Protein AF-A0A4R1QS34-F1 (afdb_monomer)

pLDDT: mean 88.05, std 16.96, range [25.62, 98.94]

InterPro domains:
  IPR003382 Flavoprotein [PF02441] (4-176)
  IPR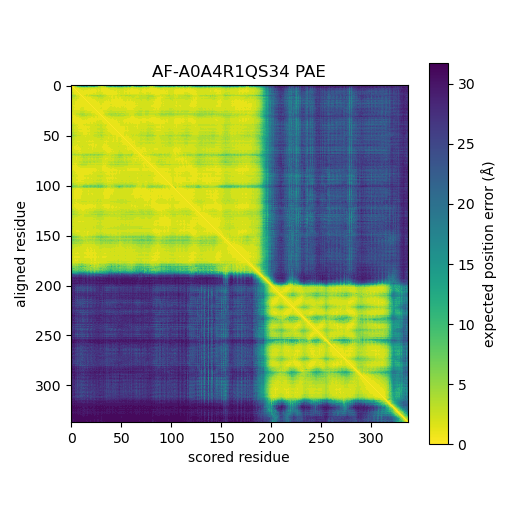004507 Flavin prenyltransferase UbiX-like [MF_01984] (3-188)
  IPR004507 Flavin prenyltransferase UbiX-like [PTHR43374] (126-190)
  IPR004507 Flavin prenyltransferase UbiX-like [TIGR00421] (4-186)
  IPR036551 Flavin prenyltransferase-like [G3DSA:3.40.50.1950] (3-199)
  IPR036551 Flavin prenyltransferase-like [SSF52507] (3-188)
  IPR048844 Prenylated flavin chaperone LpdD-like domain [PF21758] (212-310)

Solvent-accessible surface area (backbone atoms only — not comparable to full-atom values): 18440 Å² total; per-residue (Å²): 131,67,46,28,39,38,39,29,30,28,53,25,76,48,46,68,52,38,54,52,44,33,59,58,50,55,81,40,55,90,51,39,42,37,37,35,28,53,37,75,52,20,52,53,40,27,34,73,76,70,71,45,51,71,64,67,55,40,72,50,37,73,41,75,48,63,31,78,47,57,82,44,63,61,47,35,70,86,48,74,53,71,23,35,38,28,37,20,21,13,68,68,55,47,47,30,46,62,70,62,51,52,87,33,23,55,35,24,27,50,46,32,24,47,78,68,72,31,51,33,37,36,26,44,43,78,79,84,80,50,71,68,53,52,52,39,52,52,49,33,40,73,68,61,30,47,76,49,53,82,69,82,71,63,93,77,65,59,90,47,73,65,46,44,41,28,36,46,40,14,62,60,33,47,80,72,78,39,90,36,66,78,43,78,76,86,84,68,79,74,81,73,65,81,78,74,68,74,70,60,50,50,43,47,51,68,47,78,55,96,91,27,55,35,33,43,37,40,39,38,48,97,85,27,36,42,33,42,35,39,19,50,82,65,58,48,86,24,14,40,12,33,13,40,85,85,60,55,74,49,71,54,63,44,93,96,50,72,34,45,65,58,16,46,50,52,12,51,58,51,23,72,74,71,71,34,31,17,39,18,38,18,10,68,28,73,83,90,66,52,72,71,52,48,51,49,52,54,50,51,55,49,54,55,46,53,51,51,50,52,54,52,63,74,41,49,72,48,73,75,42,93,59,76,95,58,90,54,72,74,60,94,84,72,88,83,130

Structure (mmCIF, N/CA/C/O backbone):
data_AF-A0A4R1QS34-F1
#
_entry.id   AF-A0A4R1QS34-F1
#
loop_
_atom_site.group_PDB
_atom_site.id
_atom_site.type_symbol
_atom_site.label_atom_id
_atom_site.label_alt_id
_atom_site.label_comp_id
_atom_site.label_asym_id
_atom_site.label_entity_id
_atom_site.label_seq_id
_atom_site.pdbx_PDB_ins_code
_atom_site.Cartn_x
_atom_site.Cartn_y
_atom_site.Cartn_z
_atom_site.occupancy
_atom_site.B_iso_or_equiv
_atom_site.auth_seq_id
_atom_site.auth_comp_id
_atom_site.auth_asym_id
_atom_site.auth_atom_id
_atom_site.pdbx_PDB_model_num
ATOM 1 N N . MET A 1 1 ? -1.249 -20.442 -23.218 1.00 67.62 1 MET A N 1
ATOM 2 C CA . MET A 1 1 ? -0.416 -19.257 -23.534 1.00 67.62 1 MET A CA 1
ATOM 3 C C . MET A 1 1 ? 0.224 -18.764 -22.248 1.00 67.62 1 MET A C 1
ATOM 5 O O . MET A 1 1 ? -0.432 -18.858 -21.215 1.00 67.62 1 MET A O 1
ATOM 9 N N . LYS A 1 2 ? 1.471 -18.275 -22.289 1.00 84.00 2 LYS A N 1
ATOM 10 C CA . LYS A 1 2 ? 2.087 -17.625 -21.122 1.00 84.00 2 LYS A CA 1
ATOM 11 C C . LYS A 1 2 ? 1.312 -16.347 -20.781 1.00 84.00 2 LYS A C 1
ATOM 13 O O . LYS A 1 2 ? 0.856 -15.640 -21.681 1.00 84.00 2 LYS A O 1
ATOM 18 N N . ARG A 1 3 ? 1.128 -16.078 -19.489 1.00 96.44 3 ARG A N 1
ATOM 19 C CA . ARG A 1 3 ? 0.575 -14.803 -19.005 1.00 96.44 3 ARG A CA 1
ATOM 20 C C . ARG A 1 3 ? 1.616 -13.706 -19.241 1.00 96.44 3 ARG A C 1
ATOM 22 O O . ARG A 1 3 ? 2.801 -14.009 -19.301 1.00 96.44 3 ARG A O 1
ATOM 29 N N . ARG A 1 4 ? 1.204 -12.444 -19.357 1.00 98.31 4 ARG A N 1
ATOM 30 C CA . ARG A 1 4 ? 2.122 -11.307 -19.562 1.00 98.31 4 ARG A CA 1
ATOM 31 C C . ARG A 1 4 ? 1.955 -10.279 -18.467 1.00 98.31 4 ARG A C 1
ATOM 33 O O . ARG A 1 4 ? 0.818 -9.936 -18.158 1.00 98.31 4 ARG A O 1
ATOM 40 N N . ILE A 1 5 ? 3.048 -9.744 -17.944 1.00 98.62 5 ILE A N 1
ATOM 41 C CA . ILE A 1 5 ? 3.033 -8.613 -17.012 1.00 98.62 5 ILE A CA 1
ATOM 42 C C . ILE A 1 5 ? 3.934 -7.498 -17.537 1.00 98.62 5 ILE A C 1
ATOM 44 O O . ILE A 1 5 ? 4.994 -7.764 -18.106 1.00 98.62 5 ILE A O 1
ATOM 48 N N . VAL A 1 6 ? 3.499 -6.249 -17.373 1.00 98.88 6 VAL A N 1
ATOM 49 C CA . VAL A 1 6 ? 4.300 -5.073 -17.731 1.00 98.88 6 VAL A CA 1
ATOM 50 C C . VAL A 1 6 ? 4.973 -4.528 -16.481 1.00 98.88 6 VAL A C 1
ATOM 52 O O . VAL A 1 6 ? 4.307 -4.293 -15.476 1.00 98.88 6 VAL A O 1
ATOM 55 N N . ILE A 1 7 ? 6.279 -4.299 -16.551 1.00 98.88 7 ILE A N 1
ATOM 56 C CA . ILE A 1 7 ? 7.063 -3.669 -15.492 1.00 98.88 7 ILE A CA 1
ATOM 57 C C . ILE A 1 7 ? 7.575 -2.334 -16.027 1.00 98.88 7 ILE A C 1
ATOM 59 O O . ILE A 1 7 ? 8.332 -2.289 -16.994 1.00 98.88 7 ILE A O 1
ATOM 63 N N . GLY A 1 8 ? 7.132 -1.239 -15.423 1.00 98.75 8 GLY A N 1
ATOM 64 C CA . GLY A 1 8 ? 7.604 0.108 -15.709 1.00 98.75 8 GLY A CA 1
ATOM 65 C C . GLY A 1 8 ? 8.600 0.562 -14.651 1.00 98.75 8 GLY A C 1
ATOM 66 O O . GLY A 1 8 ? 8.255 0.603 -13.476 1.00 98.75 8 GLY A O 1
ATOM 67 N N . MET A 1 9 ? 9.801 0.968 -15.049 1.00 98.75 9 MET A N 1
ATOM 68 C CA . MET A 1 9 ? 10.763 1.610 -14.154 1.00 98.75 9 MET A CA 1
ATOM 69 C C . MET A 1 9 ? 10.842 3.104 -14.471 1.00 98.75 9 MET A C 1
ATOM 71 O O . MET A 1 9 ? 11.132 3.509 -15.605 1.00 98.75 9 MET A O 1
ATOM 75 N N . SER A 1 10 ? 10.577 3.947 -13.471 1.00 98.38 10 SER A N 1
ATOM 76 C CA . SER A 1 10 ? 10.600 5.406 -13.625 1.00 98.38 10 SER A CA 1
ATOM 77 C C . SER A 1 10 ? 11.658 6.081 -12.746 1.00 98.38 10 SER A C 1
ATOM 79 O O . SER A 1 10 ? 12.188 5.467 -11.828 1.00 98.38 10 SER A O 1
ATOM 81 N N . GLY A 1 11 ? 12.012 7.330 -13.071 1.00 95.81 11 GLY A N 1
ATOM 82 C CA . GLY A 1 11 ? 13.114 8.070 -12.438 1.00 95.81 11 GLY A CA 1
ATOM 83 C C . GLY A 1 11 ? 12.821 8.537 -11.012 1.00 95.81 11 GLY A C 1
ATOM 84 O O . GLY A 1 11 ? 12.661 9.731 -10.773 1.00 95.81 11 GLY A O 1
ATOM 85 N N . ALA A 1 12 ? 12.711 7.600 -10.079 1.00 97.25 12 ALA A N 1
ATOM 86 C CA . ALA A 1 12 ? 12.772 7.832 -8.645 1.00 97.25 12 ALA A CA 1
ATOM 87 C C . ALA A 1 12 ? 13.789 6.862 -8.037 1.00 97.25 12 ALA A C 1
ATOM 89 O O . ALA A 1 12 ? 13.960 5.763 -8.548 1.00 97.25 12 ALA A O 1
ATOM 90 N N . SER A 1 13 ? 14.431 7.262 -6.937 1.00 97.44 13 SER A N 1
ATOM 91 C CA . SER A 1 13 ? 15.259 6.370 -6.123 1.00 97.44 13 SER A CA 1
ATOM 92 C C . SER A 1 13 ? 14.506 5.099 -5.731 1.00 97.44 13 SER A C 1
ATOM 94 O O . SER A 1 13 ? 13.286 5.150 -5.529 1.00 97.44 13 SER A O 1
ATOM 96 N N . GLY A 1 14 ? 15.229 3.983 -5.650 1.00 97.19 14 GLY A N 1
ATOM 97 C CA . GLY A 1 14 ? 14.683 2.651 -5.400 1.00 97.19 14 GLY A CA 1
ATOM 98 C C . GLY A 1 14 ? 14.963 1.652 -6.525 1.00 97.19 14 GLY A C 1
ATOM 99 O O . GLY A 1 14 ? 14.207 0.693 -6.682 1.00 97.19 14 GLY A O 1
ATOM 100 N N . ALA A 1 15 ? 16.023 1.839 -7.316 1.00 98.06 15 ALA A N 1
ATOM 101 C CA . ALA A 1 15 ? 16.427 0.883 -8.347 1.00 98.06 15 ALA A CA 1
ATOM 102 C C . ALA A 1 15 ? 16.636 -0.557 -7.822 1.00 98.06 15 ALA A C 1
ATOM 104 O O . ALA A 1 15 ? 16.176 -1.484 -8.503 1.00 98.06 15 ALA A O 1
ATOM 105 N N . PRO A 1 16 ? 17.190 -0.787 -6.607 1.00 98.25 16 PRO A N 1
ATOM 106 C CA . PRO A 1 16 ? 17.277 -2.129 -6.023 1.00 98.25 16 PRO A CA 1
ATOM 107 C C . PRO A 1 16 ? 15.937 -2.872 -5.938 1.00 98.25 16 PRO A C 1
ATOM 109 O O . PRO A 1 16 ? 15.907 -4.084 -6.131 1.00 98.25 16 PRO A O 1
ATOM 112 N N . LEU A 1 17 ? 14.818 -2.165 -5.727 1.00 98.38 17 LEU A N 1
ATOM 113 C CA . LEU A 1 17 ? 13.484 -2.777 -5.698 1.00 98.38 17 LEU A CA 1
ATOM 114 C C . LEU A 1 17 ? 13.106 -3.372 -7.061 1.00 98.38 17 LEU A C 1
ATOM 116 O O . LEU A 1 17 ? 12.526 -4.450 -7.133 1.00 98.38 17 LEU A O 1
ATOM 120 N N . THR A 1 18 ? 13.456 -2.688 -8.152 1.00 98.50 18 THR A N 1
ATOM 121 C CA . THR A 1 18 ? 13.171 -3.174 -9.514 1.00 98.50 18 THR A CA 1
ATOM 122 C C . THR A 1 18 ? 13.993 -4.416 -9.824 1.00 98.50 18 THR A C 1
ATOM 124 O O . THR A 1 18 ? 13.459 -5.392 -10.345 1.00 98.50 18 THR A O 1
ATOM 127 N N . ILE A 1 19 ? 15.282 -4.394 -9.469 1.00 98.44 19 ILE A N 1
ATOM 128 C CA . ILE A 1 19 ? 16.179 -5.540 -9.641 1.00 98.44 19 ILE A CA 1
ATOM 129 C C . ILE A 1 19 ? 15.649 -6.739 -8.851 1.00 98.44 19 ILE A C 1
ATOM 131 O O . ILE A 1 19 ? 15.544 -7.830 -9.407 1.00 98.44 19 ILE A O 1
ATOM 135 N N . GLU A 1 20 ? 15.286 -6.541 -7.581 1.00 98.31 20 GLU A N 1
ATOM 136 C CA . GLU A 1 20 ? 14.749 -7.608 -6.733 1.00 98.31 20 GLU A CA 1
ATOM 137 C C . GLU A 1 20 ? 13.432 -8.165 -7.288 1.00 98.31 20 GLU A C 1
ATOM 139 O O . GLU A 1 20 ? 13.281 -9.380 -7.397 1.00 98.31 20 GLU A O 1
ATOM 144 N N . LEU A 1 21 ? 12.511 -7.303 -7.738 1.00 98.62 21 LEU A N 1
ATOM 145 C CA . LEU A 1 21 ? 11.273 -7.742 -8.384 1.00 98.62 21 LEU A CA 1
ATOM 146 C C . LEU A 1 21 ? 11.555 -8.617 -9.610 1.00 98.62 21 LEU A C 1
ATOM 148 O O . LEU A 1 21 ? 10.992 -9.704 -9.733 1.00 98.62 21 LEU A O 1
ATOM 152 N N . LEU A 1 22 ? 12.415 -8.157 -10.522 1.00 98.50 22 LEU A N 1
ATOM 153 C CA . LEU A 1 22 ? 12.720 -8.898 -11.745 1.00 98.50 22 LEU A CA 1
ATOM 154 C C . LEU A 1 22 ? 13.426 -10.226 -11.440 1.00 98.50 22 LEU A C 1
ATOM 156 O O . LEU A 1 22 ? 13.083 -11.239 -12.049 1.00 98.50 22 LEU A O 1
ATOM 160 N N . LYS A 1 23 ? 14.340 -10.258 -10.457 1.00 98.00 23 LYS A N 1
ATOM 161 C CA . LYS A 1 23 ? 14.966 -11.498 -9.968 1.00 98.00 23 LYS A CA 1
ATOM 162 C C . LYS A 1 23 ? 13.923 -12.495 -9.466 1.00 98.00 23 LYS A C 1
ATOM 164 O O . LYS A 1 23 ? 13.944 -13.645 -9.894 1.00 98.00 23 LYS A O 1
ATOM 169 N N . GLN A 1 24 ? 12.981 -12.068 -8.625 1.00 98.06 24 GLN A N 1
ATOM 170 C CA . GLN A 1 24 ? 11.932 -12.961 -8.120 1.00 98.06 24 GLN A CA 1
ATOM 171 C C . GLN A 1 24 ? 10.989 -13.440 -9.236 1.00 98.06 24 GLN A C 1
ATOM 173 O O . GLN A 1 24 ? 10.587 -14.606 -9.259 1.00 98.06 24 GLN A O 1
ATOM 178 N N . LEU A 1 25 ? 10.685 -12.582 -10.217 1.00 97.94 25 LEU A N 1
ATOM 179 C CA . LEU A 1 25 ? 9.848 -12.946 -11.362 1.00 97.94 25 LEU A CA 1
ATOM 180 C C . LEU A 1 25 ? 10.477 -14.023 -12.264 1.00 97.94 25 LEU A C 1
ATOM 182 O O . LEU A 1 25 ? 9.734 -14.758 -12.920 1.00 97.94 25 LEU A O 1
ATOM 186 N N . GLN A 1 26 ? 11.805 -14.203 -12.250 1.00 96.62 26 GLN A N 1
ATOM 187 C CA . GLN A 1 26 ? 12.472 -15.294 -12.979 1.00 96.62 26 GLN A CA 1
ATOM 188 C C . GLN A 1 26 ? 11.993 -16.685 -12.543 1.00 96.62 26 GLN A C 1
ATOM 190 O O . GLN A 1 26 ? 11.959 -17.603 -13.365 1.00 96.62 26 GLN A O 1
ATOM 195 N N . LYS A 1 27 ? 11.534 -16.844 -11.292 1.00 95.44 27 LYS A N 1
ATOM 196 C CA . LYS A 1 27 ? 10.923 -18.093 -10.802 1.00 95.44 27 LYS A CA 1
ATOM 197 C C . LYS A 1 27 ? 9.678 -18.491 -11.609 1.00 95.44 27 LYS A C 1
ATOM 199 O O . LYS A 1 27 ? 9.348 -19.670 -11.695 1.00 95.44 27 LYS A O 1
ATOM 204 N N . TYR A 1 28 ? 9.016 -17.525 -12.250 1.00 95.69 28 TYR A N 1
ATOM 205 C CA . TYR A 1 28 ? 7.789 -17.720 -13.023 1.00 95.69 28 TYR A CA 1
ATOM 206 C C . TYR A 1 28 ? 8.003 -17.744 -14.546 1.00 95.69 28 TYR A C 1
ATOM 208 O O . TYR A 1 28 ? 7.013 -17.830 -15.278 1.00 95.69 28 TYR A O 1
ATOM 216 N N . LYS A 1 29 ? 9.251 -17.726 -15.046 1.00 94.62 29 LYS A N 1
ATOM 217 C CA . LYS A 1 29 ? 9.600 -17.585 -16.481 1.00 94.62 29 LYS A CA 1
ATOM 218 C C . LYS A 1 29 ? 8.944 -18.600 -17.433 1.00 94.62 29 LYS A C 1
ATOM 220 O O . LYS A 1 29 ? 8.730 -18.320 -18.616 1.00 94.62 29 LYS A O 1
ATOM 225 N N . GLU A 1 30 ? 8.589 -19.784 -16.933 1.00 94.69 30 GLU A N 1
ATOM 226 C CA . GLU A 1 30 ? 7.894 -20.810 -17.725 1.00 94.69 30 GLU A CA 1
ATOM 227 C C . GLU A 1 30 ? 6.421 -20.460 -17.981 1.00 94.69 30 GLU A C 1
ATOM 229 O O . GLU A 1 30 ? 5.847 -20.872 -18.986 1.00 94.69 30 GLU A O 1
ATOM 234 N N . SER A 1 31 ? 5.809 -19.647 -17.117 1.00 95.69 31 SER A N 1
ATOM 235 C CA . SER A 1 31 ? 4.376 -19.316 -17.158 1.00 95.69 31 SER A CA 1
ATOM 236 C C . SER A 1 31 ? 4.071 -17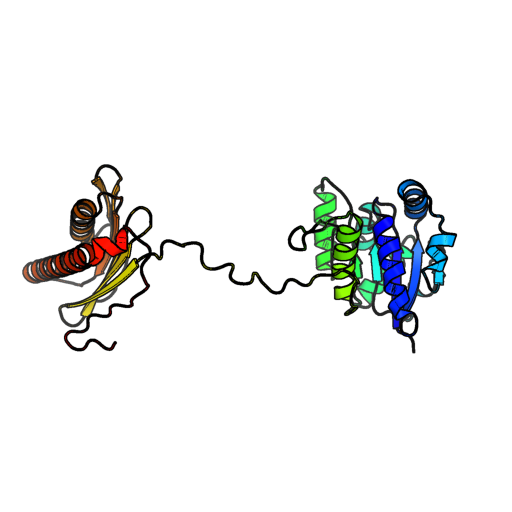.829 -17.375 1.00 95.69 31 SER A C 1
ATOM 238 O O . SER A 1 31 ? 2.923 -17.485 -17.679 1.00 95.69 31 SER A O 1
ATOM 240 N N . LEU A 1 32 ? 5.076 -16.958 -17.233 1.00 97.56 32 LEU A N 1
ATOM 241 C CA . LEU A 1 32 ? 4.943 -15.504 -17.232 1.00 97.56 32 LEU A CA 1
ATOM 242 C C . LEU A 1 32 ? 6.013 -14.850 -18.121 1.00 97.56 32 LEU A C 1
ATOM 244 O O . LEU A 1 32 ? 7.205 -15.079 -17.934 1.00 97.56 32 LEU A O 1
ATOM 248 N N . GLU A 1 33 ? 5.582 -14.020 -19.070 1.00 98.19 33 GLU A N 1
ATOM 249 C CA . GLU A 1 33 ? 6.437 -13.127 -19.857 1.00 98.19 33 GLU A CA 1
ATOM 250 C C . GLU A 1 33 ? 6.480 -11.745 -19.195 1.00 98.19 33 GLU A C 1
ATOM 252 O O . GLU A 1 33 ? 5.441 -11.133 -18.923 1.00 98.19 33 GLU A O 1
ATOM 257 N N . VAL A 1 34 ? 7.690 -11.249 -18.948 1.00 98.62 34 VAL A N 1
ATOM 258 C CA . VAL A 1 34 ? 7.935 -9.953 -18.311 1.00 98.62 34 VAL A CA 1
ATOM 259 C C . VAL A 1 34 ? 8.327 -8.933 -19.377 1.00 98.62 34 VAL A C 1
ATOM 261 O O . VAL A 1 34 ? 9.367 -9.072 -20.022 1.00 98.62 34 VAL A O 1
ATOM 264 N N . HIS A 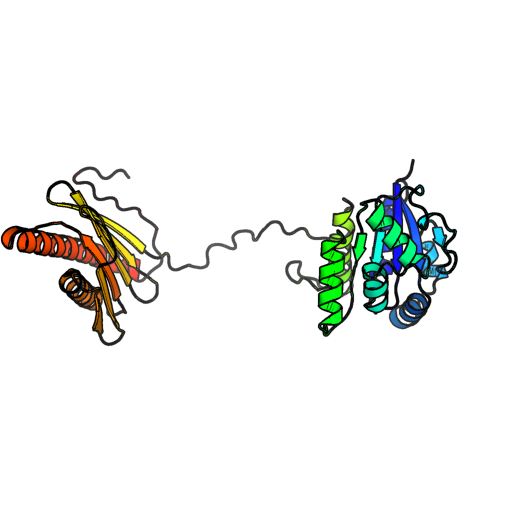1 35 ? 7.499 -7.904 -19.552 1.00 98.75 35 HIS A N 1
ATOM 265 C CA . HIS A 1 35 ? 7.738 -6.801 -20.482 1.00 98.75 35 HIS A CA 1
ATOM 266 C C . HIS A 1 35 ? 8.219 -5.565 -19.726 1.00 98.75 35 HIS A C 1
ATOM 268 O O . HIS A 1 35 ? 7.433 -4.915 -19.040 1.00 98.75 35 HIS A O 1
ATOM 274 N N . LEU A 1 36 ? 9.498 -5.234 -19.866 1.00 98.81 36 LEU A N 1
ATOM 275 C CA . LEU A 1 36 ? 10.144 -4.122 -19.181 1.00 98.81 36 LEU A CA 1
ATOM 276 C C . LEU A 1 36 ? 10.098 -2.845 -20.033 1.00 98.81 36 LEU A C 1
ATOM 278 O O . LEU A 1 36 ? 10.422 -2.865 -21.220 1.00 98.81 36 LEU A O 1
ATOM 282 N N . ILE A 1 37 ? 9.723 -1.727 -19.414 1.00 98.81 37 ILE A N 1
ATOM 283 C CA . ILE A 1 37 ? 9.786 -0.379 -19.989 1.00 98.81 37 ILE A CA 1
ATOM 284 C C . ILE A 1 37 ? 10.541 0.510 -19.000 1.00 98.81 37 ILE A C 1
ATOM 286 O O . ILE A 1 37 ? 10.134 0.635 -17.847 1.00 98.81 37 ILE A O 1
ATOM 290 N N . VAL A 1 38 ? 11.621 1.154 -19.439 1.00 98.69 38 VAL A N 1
ATOM 291 C CA . VAL A 1 38 ? 12.474 1.984 -18.571 1.00 98.69 38 VAL A CA 1
ATOM 292 C C . VAL A 1 38 ? 12.521 3.409 -19.108 1.00 98.69 38 VAL A C 1
ATOM 294 O O . VAL A 1 38 ? 12.845 3.641 -20.271 1.00 98.69 38 VAL A O 1
ATOM 297 N N . THR A 1 39 ? 12.180 4.392 -18.273 1.00 98.50 39 THR A N 1
ATOM 298 C CA . THR A 1 39 ? 12.326 5.809 -18.656 1.00 98.50 39 THR A CA 1
ATOM 299 C C . THR A 1 39 ? 13.790 6.250 -18.629 1.00 98.50 39 THR A C 1
ATOM 301 O O . THR A 1 39 ? 14.593 5.696 -17.883 1.00 98.50 39 THR A O 1
ATOM 304 N N . LYS A 1 40 ? 14.142 7.329 -19.343 1.00 97.25 40 LYS A N 1
ATOM 305 C CA . LYS A 1 40 ? 15.524 7.841 -19.320 1.00 97.25 40 LYS A CA 1
ATOM 306 C C . LYS A 1 40 ? 16.003 8.224 -17.914 1.00 97.25 40 LYS A C 1
ATOM 308 O O . LYS A 1 40 ? 17.146 7.961 -17.563 1.00 97.25 40 LYS A O 1
ATOM 313 N N . GLY A 1 41 ? 15.120 8.804 -17.098 1.00 97.44 41 GLY A N 1
ATOM 314 C CA . GLY A 1 41 ? 15.440 9.120 -15.703 1.00 97.44 41 GLY A CA 1
ATOM 315 C C . GLY A 1 41 ? 15.691 7.869 -14.857 1.00 97.44 41 GLY A C 1
ATOM 316 O O . GLY A 1 41 ? 16.584 7.878 -14.022 1.00 97.44 41 GLY A O 1
ATOM 317 N N . ALA A 1 42 ? 14.953 6.782 -15.104 1.00 98.06 42 ALA A N 1
ATOM 318 C CA . ALA A 1 42 ? 15.162 5.509 -14.412 1.00 98.06 42 ALA A CA 1
ATOM 319 C C . ALA A 1 42 ? 16.505 4.865 -14.756 1.00 98.06 42 ALA A C 1
ATOM 321 O O . ALA A 1 42 ? 17.167 4.350 -13.866 1.00 98.06 42 ALA A O 1
ATOM 322 N N . GLU A 1 43 ? 16.919 4.924 -16.024 1.00 98.00 43 GLU A N 1
ATOM 323 C CA . GLU A 1 43 ? 18.228 4.430 -16.468 1.00 98.00 43 GLU A CA 1
ATOM 324 C C . GLU A 1 43 ? 19.376 5.149 -15.739 1.00 98.00 43 GLU A C 1
ATOM 326 O O . GLU A 1 43 ? 20.320 4.511 -15.279 1.00 98.00 43 GLU A O 1
ATOM 331 N N . MET A 1 44 ? 19.265 6.472 -15.565 1.00 97.88 44 MET A N 1
ATOM 332 C CA . MET A 1 44 ? 20.240 7.255 -14.797 1.00 97.88 44 MET A CA 1
ATOM 333 C C . MET A 1 44 ? 20.258 6.847 -13.319 1.00 97.88 44 MET A C 1
ATOM 335 O O . MET A 1 44 ? 21.330 6.648 -12.753 1.00 97.88 44 MET A O 1
ATOM 339 N N . THR A 1 45 ? 19.083 6.688 -12.701 1.00 97.56 45 THR A N 1
ATOM 340 C CA . THR A 1 45 ? 18.975 6.263 -11.298 1.00 97.56 45 THR A CA 1
ATOM 341 C C . THR A 1 45 ? 19.501 4.844 -11.081 1.00 97.56 45 THR A C 1
ATOM 343 O O . THR A 1 45 ? 20.196 4.611 -10.100 1.00 97.56 45 THR A O 1
ATOM 346 N N . LEU A 1 46 ? 19.231 3.913 -12.000 1.00 98.19 46 LEU A N 1
ATOM 347 C CA . LEU A 1 46 ? 19.760 2.547 -11.959 1.00 98.19 46 LEU A CA 1
ATOM 348 C C . LEU A 1 46 ? 21.289 2.553 -11.881 1.00 98.19 46 LEU A C 1
ATOM 350 O O . LEU A 1 46 ? 21.866 1.989 -10.953 1.00 98.19 46 LEU A O 1
ATOM 354 N N . SER A 1 47 ? 21.931 3.254 -12.818 1.00 97.69 47 SER A N 1
ATOM 355 C CA . SER A 1 47 ? 23.390 3.351 -12.860 1.00 97.69 47 SER A CA 1
ATOM 356 C C . SER A 1 47 ? 23.951 3.999 -11.593 1.00 97.69 47 SER A C 1
ATOM 358 O O . SER A 1 47 ? 24.916 3.494 -11.023 1.00 97.69 47 SER A O 1
ATOM 360 N N . GLN A 1 48 ? 23.320 5.072 -11.108 1.00 97.69 48 GLN A N 1
ATOM 361 C CA . GLN A 1 48 ? 23.775 5.791 -9.920 1.00 97.69 48 GLN A CA 1
ATOM 362 C C . GLN A 1 48 ? 23.642 4.973 -8.626 1.00 97.69 48 GLN A C 1
ATOM 364 O O . GLN A 1 48 ? 24.508 5.066 -7.761 1.00 97.69 48 GLN A O 1
ATOM 369 N N . GLU A 1 49 ? 22.559 4.213 -8.463 1.00 97.69 49 GLU A N 1
ATOM 370 C CA . GLU A 1 49 ? 22.257 3.531 -7.198 1.00 97.69 49 GLU A CA 1
ATOM 371 C C . GLU A 1 49 ? 22.865 2.139 -7.092 1.00 97.69 49 GLU A C 1
ATOM 373 O O . GLU A 1 49 ? 23.113 1.672 -5.983 1.00 97.69 49 GLU A O 1
ATOM 378 N N . THR A 1 50 ? 23.076 1.455 -8.219 1.00 96.50 50 THR A N 1
ATOM 379 C CA . THR A 1 50 ? 23.485 0.043 -8.204 1.00 96.50 50 THR A CA 1
ATOM 380 C C . THR A 1 50 ? 24.707 -0.246 -9.064 1.00 96.50 50 THR A C 1
ATOM 382 O O . THR A 1 50 ? 25.183 -1.377 -9.060 1.00 96.50 50 THR A O 1
ATOM 385 N N . GLY A 1 51 ? 25.192 0.730 -9.840 1.00 95.94 51 GLY A N 1
ATOM 386 C CA . GLY A 1 51 ? 26.245 0.524 -10.838 1.00 95.94 51 GLY A CA 1
ATOM 387 C C . GLY A 1 51 ? 25.810 -0.310 -12.047 1.00 95.94 51 GLY A C 1
ATOM 388 O O . GLY A 1 51 ? 26.623 -0.536 -12.938 1.00 95.94 51 GLY A O 1
ATOM 389 N N . ALA A 1 52 ? 24.548 -0.751 -12.097 1.00 96.50 52 ALA A N 1
ATOM 390 C CA . ALA A 1 52 ? 24.050 -1.622 -13.153 1.00 96.50 52 ALA A CA 1
ATOM 391 C C . ALA A 1 52 ? 23.654 -0.826 -14.401 1.00 96.50 52 ALA A C 1
ATOM 393 O O . ALA A 1 52 ? 23.249 0.339 -14.341 1.00 96.50 52 ALA A O 1
ATOM 394 N N . THR A 1 53 ? 23.727 -1.491 -15.542 1.00 97.06 53 THR A N 1
ATOM 395 C CA . THR A 1 53 ? 23.318 -0.972 -16.844 1.00 97.06 53 THR A CA 1
ATOM 396 C C . THR A 1 53 ? 21.904 -1.427 -17.210 1.00 97.06 53 THR A C 1
ATOM 398 O O . THR A 1 53 ? 21.359 -2.385 -16.656 1.00 97.06 53 THR A O 1
ATOM 401 N N . LEU A 1 54 ? 21.291 -0.746 -18.185 1.00 96.12 54 LEU A N 1
ATOM 402 C CA . LEU A 1 54 ? 19.995 -1.162 -18.729 1.00 96.12 54 LEU A CA 1
ATOM 403 C C . LEU A 1 54 ? 20.052 -2.556 -19.372 1.00 96.12 54 LEU A C 1
ATOM 405 O O . LEU A 1 54 ? 19.061 -3.278 -19.324 1.00 96.12 54 LEU A O 1
ATOM 409 N N . ASP A 1 55 ? 21.194 -2.925 -19.953 1.00 97.12 55 ASP A N 1
ATOM 410 C CA . ASP A 1 55 ? 21.404 -4.233 -20.577 1.00 97.12 55 ASP A CA 1
ATOM 411 C C . ASP A 1 55 ? 21.389 -5.356 -19.527 1.00 97.12 55 ASP A C 1
ATOM 413 O O . ASP A 1 55 ? 20.603 -6.299 -19.626 1.00 97.12 55 ASP A O 1
ATOM 417 N N . GLU A 1 56 ? 22.136 -5.178 -18.431 1.00 97.06 56 GLU A N 1
ATOM 418 C CA . GLU A 1 56 ? 22.141 -6.105 -17.292 1.00 97.06 56 GLU A CA 1
ATOM 419 C C . GLU A 1 56 ? 20.754 -6.254 -16.653 1.00 97.06 56 GLU A C 1
ATOM 421 O O . GLU A 1 56 ? 20.330 -7.366 -16.334 1.00 97.06 56 GLU A O 1
ATOM 426 N N . LEU A 1 57 ? 20.014 -5.149 -16.495 1.00 97.44 57 LEU A N 1
ATOM 427 C CA . LEU A 1 57 ? 18.627 -5.194 -16.024 1.00 97.44 57 LEU A CA 1
ATOM 428 C C . LEU A 1 57 ? 17.720 -5.922 -17.028 1.00 97.44 57 LEU A C 1
ATOM 430 O O . LEU A 1 57 ? 16.838 -6.687 -16.635 1.00 97.44 57 LEU A O 1
ATOM 434 N N . GLY A 1 58 ? 17.944 -5.697 -18.323 1.00 96.56 58 GLY A N 1
ATOM 435 C CA . GLY A 1 58 ? 17.201 -6.299 -19.423 1.00 96.56 58 GLY A CA 1
ATOM 436 C C . GLY A 1 58 ? 17.307 -7.821 -19.468 1.00 96.56 58 GLY A C 1
ATOM 437 O O . GLY A 1 58 ? 16.317 -8.477 -19.787 1.00 96.56 58 GLY A O 1
ATOM 438 N N . HIS A 1 59 ? 18.440 -8.398 -19.054 1.00 97.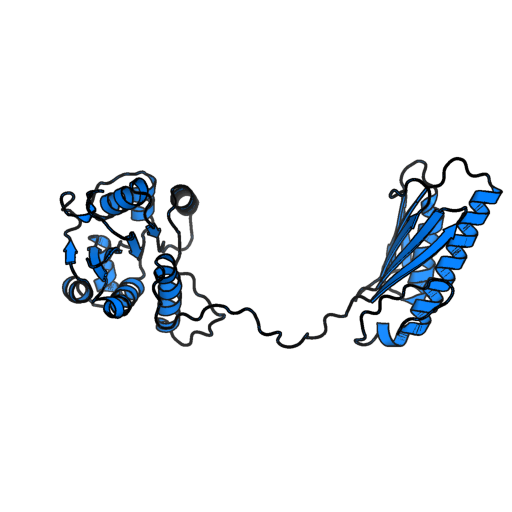69 59 HIS A N 1
ATOM 439 C CA . HIS A 1 59 ? 18.602 -9.852 -18.915 1.00 97.69 59 HIS A CA 1
ATOM 440 C C . HIS A 1 59 ? 17.661 -10.489 -17.880 1.00 97.69 59 HIS A C 1
ATOM 442 O O . HIS A 1 59 ? 17.417 -11.695 -17.931 1.00 97.69 59 HIS A O 1
ATOM 448 N N . LEU A 1 60 ? 17.099 -9.697 -16.961 1.00 97.62 60 LEU A N 1
ATOM 449 C CA . LEU A 1 60 ? 16.105 -10.153 -15.987 1.00 97.62 60 LEU A CA 1
ATOM 450 C C . LEU A 1 60 ? 14.658 -10.036 -16.503 1.00 97.62 60 LEU A C 1
ATOM 452 O O . LEU A 1 60 ? 13.725 -10.384 -15.777 1.00 97.62 60 LEU A O 1
ATOM 456 N N . ALA A 1 61 ? 14.444 -9.568 -17.735 1.00 97.81 61 ALA A N 1
ATOM 457 C CA . ALA A 1 61 ? 13.136 -9.461 -18.377 1.00 97.81 61 ALA A CA 1
ATOM 458 C C . ALA A 1 61 ? 13.046 -10.351 -19.629 1.00 97.81 61 ALA A C 1
ATOM 460 O O . ALA A 1 61 ? 14.048 -10.758 -20.206 1.00 97.81 61 ALA A O 1
ATOM 461 N N . THR A 1 62 ? 11.826 -10.665 -20.071 1.00 98.00 62 THR A N 1
ATOM 462 C CA . THR A 1 62 ? 11.612 -11.426 -21.315 1.00 98.00 62 THR A CA 1
ATOM 463 C C . THR A 1 62 ? 11.732 -10.527 -22.542 1.00 98.00 62 THR A C 1
ATOM 465 O O . THR A 1 62 ? 12.251 -10.946 -23.572 1.00 98.00 62 THR A O 1
ATOM 468 N N . VAL A 1 63 ? 11.227 -9.295 -22.443 1.00 98.06 63 VAL A N 1
ATOM 469 C CA . VAL A 1 63 ? 11.268 -8.294 -23.515 1.00 98.06 63 VAL A CA 1
ATOM 470 C C . VAL A 1 63 ? 11.518 -6.925 -22.902 1.00 98.06 63 VAL A C 1
ATOM 472 O O . VAL A 1 63 ? 10.834 -6.549 -21.951 1.00 98.06 63 VAL A O 1
ATOM 475 N N . VAL A 1 64 ? 12.435 -6.157 -23.484 1.00 98.44 64 VAL A N 1
ATOM 476 C CA . VAL A 1 64 ? 12.657 -4.745 -23.149 1.00 98.44 64 VAL A CA 1
ATOM 477 C C . VAL A 1 64 ? 12.120 -3.887 -24.291 1.00 98.44 64 VAL A C 1
ATOM 479 O O . VAL A 1 64 ? 12.472 -4.104 -25.449 1.00 98.44 64 VAL A O 1
ATOM 482 N N . HIS A 1 65 ? 11.253 -2.925 -23.980 1.00 98.50 65 HIS A N 1
ATOM 483 C CA . HIS A 1 65 ? 10.681 -2.005 -24.967 1.00 98.50 65 HIS A CA 1
ATOM 484 C C . HIS A 1 65 ? 11.335 -0.623 -24.879 1.00 98.50 65 HIS A C 1
ATOM 486 O O . HIS A 1 65 ? 11.559 -0.105 -23.784 1.00 98.50 65 HIS A O 1
ATOM 492 N N . ASP A 1 66 ? 11.567 0.021 -26.029 1.00 98.00 66 ASP A N 1
ATOM 493 C CA . ASP A 1 66 ? 11.941 1.443 -26.065 1.00 98.00 66 ASP A CA 1
ATOM 494 C C . ASP A 1 66 ? 10.764 2.284 -25.551 1.00 98.00 66 ASP A C 1
ATOM 496 O O . ASP A 1 66 ? 9.672 2.258 -26.121 1.00 98.00 66 ASP A O 1
ATOM 500 N N . ASN A 1 67 ? 10.990 3.069 -24.496 1.00 98.31 67 ASN A N 1
ATOM 501 C CA . ASN A 1 67 ? 9.969 3.924 -23.896 1.00 98.31 67 ASN A CA 1
ATOM 502 C C . ASN A 1 67 ? 9.393 4.976 -24.867 1.00 98.31 67 ASN A C 1
ATOM 504 O O . ASN A 1 67 ? 8.313 5.510 -24.630 1.00 98.31 67 ASN A O 1
ATOM 508 N N . ARG A 1 68 ? 10.087 5.293 -25.964 1.00 97.69 68 ARG A N 1
ATOM 509 C CA . ARG A 1 68 ? 9.594 6.205 -27.011 1.00 97.69 68 ARG A CA 1
ATOM 510 C C . ARG A 1 68 ? 8.706 5.502 -28.036 1.00 97.69 68 ARG A C 1
ATOM 512 O O . ARG A 1 68 ? 7.989 6.167 -28.778 1.00 97.69 68 ARG A O 1
ATOM 519 N N . ASN A 1 69 ? 8.741 4.172 -28.093 1.00 96.81 69 ASN A N 1
ATOM 520 C CA . ASN A 1 69 ? 7.963 3.398 -29.048 1.00 96.81 69 ASN A CA 1
ATOM 521 C C . ASN A 1 69 ? 6.519 3.210 -28.559 1.00 96.81 69 ASN A C 1
ATOM 523 O O . ASN A 1 69 ? 6.127 2.134 -28.113 1.00 96.81 69 ASN A O 1
ATOM 527 N N . VAL A 1 70 ? 5.698 4.251 -28.696 1.00 93.50 70 VAL A N 1
ATOM 528 C CA . VAL A 1 70 ? 4.257 4.210 -28.378 1.00 93.50 70 VAL A CA 1
ATOM 529 C C . VAL A 1 70 ? 3.436 3.299 -29.309 1.00 93.50 70 VAL A C 1
ATOM 531 O O . VAL A 1 70 ? 2.235 3.155 -29.108 1.00 93.50 70 VAL A O 1
ATOM 534 N N . GLY A 1 71 ? 4.059 2.671 -30.313 1.00 93.00 71 GLY A N 1
ATOM 535 C CA . GLY A 1 71 ? 3.454 1.633 -31.155 1.00 93.00 71 GLY A CA 1
ATOM 536 C C . GLY A 1 71 ? 3.711 0.200 -30.669 1.00 93.00 71 GLY A C 1
ATOM 537 O O . GLY A 1 71 ? 3.233 -0.745 -31.294 1.00 93.00 71 GLY A O 1
ATOM 538 N N . ALA A 1 72 ? 4.472 0.012 -29.585 1.00 97.00 72 ALA A N 1
ATOM 539 C CA . ALA A 1 72 ? 4.768 -1.311 -29.041 1.00 97.00 72 ALA A CA 1
ATOM 540 C C . ALA A 1 72 ? 3.517 -2.001 -28.469 1.00 97.00 72 ALA A C 1
ATOM 542 O O . ALA A 1 72 ? 2.546 -1.350 -28.089 1.00 97.00 72 ALA A O 1
ATOM 543 N N . GLY A 1 73 ? 3.568 -3.333 -28.340 1.00 97.19 73 GLY A N 1
ATOM 544 C CA . GLY A 1 73 ? 2.456 -4.159 -27.845 1.00 97.19 73 GLY A CA 1
ATOM 545 C C . GLY A 1 73 ? 1.723 -3.586 -26.619 1.00 97.19 73 GLY A C 1
ATOM 546 O O . GLY A 1 73 ? 0.511 -3.386 -26.710 1.00 97.19 73 GLY A O 1
ATOM 547 N N . PRO A 1 74 ? 2.421 -3.234 -25.515 1.00 97.94 74 PRO A N 1
ATOM 548 C CA . PRO A 1 74 ? 1.795 -2.670 -24.313 1.00 97.94 74 PRO A CA 1
ATOM 549 C C . PRO A 1 74 ? 0.964 -1.392 -24.523 1.00 97.94 74 PRO A C 1
ATOM 551 O O . PRO A 1 74 ? 0.167 -1.048 -23.656 1.00 97.94 74 PRO A O 1
ATOM 554 N N . ALA A 1 75 ? 1.106 -0.693 -25.655 1.00 97.31 75 ALA A N 1
ATOM 555 C CA . ALA A 1 75 ? 0.321 0.497 -25.978 1.00 97.31 75 ALA A CA 1
ATOM 556 C C . ALA A 1 75 ? -1.099 0.205 -26.508 1.00 97.31 75 ALA A C 1
ATOM 558 O O . ALA A 1 75 ? -1.872 1.142 -26.747 1.00 97.31 75 ALA A O 1
ATOM 559 N N . SER A 1 76 ? -1.457 -1.072 -26.687 1.00 97.44 76 SER A N 1
ATOM 560 C CA . SER A 1 76 ? -2.757 -1.516 -27.195 1.00 97.44 76 SER A CA 1
ATOM 561 C C . SER A 1 76 ? -3.528 -2.351 -26.173 1.00 97.44 76 SER A C 1
ATOM 563 O O . SER A 1 76 ? -2.987 -3.270 -25.565 1.00 97.44 76 SER A O 1
ATOM 565 N N . GLY A 1 77 ? -4.836 -2.101 -26.047 1.00 96.44 77 GLY A N 1
ATOM 566 C CA . GLY A 1 77 ? -5.725 -2.904 -25.195 1.00 96.44 77 GLY A CA 1
ATOM 567 C C . GLY A 1 77 ? -5.832 -4.365 -25.637 1.00 96.44 77 GLY A C 1
ATOM 568 O O . GLY A 1 77 ? -5.939 -5.260 -24.802 1.00 96.44 77 GLY A O 1
ATOM 569 N N . SER A 1 78 ? -5.698 -4.639 -26.937 1.00 96.81 78 SER A N 1
ATOM 570 C CA . SER A 1 78 ? -5.700 -6.008 -27.471 1.00 96.81 78 SER A CA 1
ATOM 571 C C . SER A 1 78 ? -4.464 -6.813 -27.056 1.00 96.81 78 SER A C 1
ATOM 573 O O . SER A 1 78 ? -4.475 -8.041 -27.133 1.00 96.81 78 SER A O 1
ATOM 575 N N . PHE A 1 79 ? -3.402 -6.150 -26.587 1.00 97.50 79 PHE A N 1
ATOM 576 C CA . PHE A 1 79 ? -2.248 -6.812 -25.997 1.00 97.50 79 PHE A CA 1
ATOM 577 C C . PHE A 1 79 ? -2.591 -7.256 -24.572 1.00 97.50 79 PHE A C 1
ATOM 579 O O . PHE A 1 79 ? -2.550 -6.471 -23.625 1.00 97.50 79 PHE A O 1
ATOM 586 N N . GLN A 1 80 ? -3.003 -8.515 -24.424 1.00 95.94 80 GLN A N 1
ATOM 587 C CA . GLN A 1 80 ? -3.478 -9.054 -23.150 1.00 95.94 80 GLN A CA 1
ATOM 588 C C . GLN A 1 80 ? -2.337 -9.211 -22.138 1.00 95.94 80 GLN A C 1
ATOM 590 O O . GLN A 1 80 ? -1.360 -9.922 -22.382 1.00 95.94 80 GLN A O 1
ATOM 595 N N . THR A 1 81 ? -2.508 -8.569 -20.984 1.00 97.81 81 THR A N 1
ATOM 596 C CA . THR A 1 81 ? -1.622 -8.626 -19.818 1.00 97.81 81 THR A CA 1
ATOM 597 C C . THR A 1 81 ? -2.459 -8.898 -18.572 1.00 97.81 81 THR A C 1
ATOM 599 O O . THR A 1 81 ? -3.648 -8.585 -18.544 1.00 97.81 81 THR A O 1
ATOM 602 N N . ILE A 1 82 ? -1.853 -9.470 -17.532 1.00 97.88 82 ILE A N 1
ATOM 603 C CA . ILE A 1 82 ? -2.492 -9.607 -16.212 1.00 97.88 82 ILE A CA 1
ATOM 604 C C . ILE A 1 82 ? -2.511 -8.278 -15.446 1.00 97.88 82 ILE A C 1
ATOM 606 O O . ILE A 1 82 ? -3.217 -8.142 -14.455 1.00 97.88 82 ILE A O 1
ATOM 610 N N . GLY A 1 83 ? -1.744 -7.297 -15.925 1.00 98.44 83 GLY A N 1
ATOM 611 C CA . GLY A 1 83 ? -1.678 -5.940 -15.409 1.00 98.44 83 GLY A CA 1
ATOM 612 C C . GLY A 1 83 ? -0.276 -5.353 -15.538 1.00 98.44 83 GLY A C 1
ATOM 613 O O . GLY A 1 83 ? 0.525 -5.809 -16.366 1.00 98.44 83 GLY A O 1
ATOM 614 N N . MET A 1 84 ? -0.002 -4.330 -14.734 1.00 98.88 84 MET A N 1
ATOM 615 C CA . MET A 1 84 ? 1.230 -3.552 -14.780 1.00 98.88 84 MET A CA 1
ATOM 616 C C . MET A 1 84 ? 1.703 -3.160 -13.379 1.00 98.88 84 MET A C 1
ATOM 618 O O . MET A 1 84 ? 0.901 -2.801 -12.520 1.00 98.88 84 MET A O 1
ATOM 622 N N . ILE A 1 85 ? 3.017 -3.186 -13.168 1.00 98.94 85 ILE A N 1
ATOM 623 C CA . ILE A 1 85 ? 3.684 -2.665 -11.971 1.00 98.94 85 ILE A CA 1
ATOM 624 C C . ILE A 1 85 ? 4.585 -1.514 -12.404 1.00 98.94 85 ILE A C 1
ATOM 626 O O . ILE A 1 85 ? 5.409 -1.696 -13.295 1.00 98.94 85 ILE A O 1
ATOM 630 N N . VAL A 1 86 ? 4.474 -0.349 -11.766 1.00 98.88 86 VAL A N 1
ATOM 631 C CA . VAL A 1 86 ? 5.448 0.740 -11.910 1.00 98.88 86 VAL A CA 1
ATOM 632 C C . VAL A 1 86 ? 6.295 0.818 -10.647 1.00 98.88 86 VAL A C 1
ATOM 634 O O . VAL A 1 86 ? 5.793 1.204 -9.590 1.00 98.88 86 VAL A O 1
ATOM 637 N N . ILE A 1 87 ? 7.572 0.453 -10.750 1.00 98.75 87 ILE A N 1
ATOM 638 C CA . ILE A 1 87 ? 8.501 0.361 -9.625 1.00 98.75 87 ILE A CA 1
ATOM 639 C C . ILE A 1 87 ? 9.922 0.784 -10.032 1.00 98.75 87 ILE A C 1
ATOM 641 O O . ILE A 1 87 ? 10.430 0.299 -11.038 1.00 98.75 87 ILE A O 1
ATOM 645 N N . PRO A 1 88 ? 10.556 1.690 -9.269 1.00 98.56 88 PRO A N 1
ATOM 646 C CA . PRO A 1 88 ? 9.880 2.720 -8.484 1.00 98.56 88 PRO A CA 1
ATOM 647 C C . PRO A 1 88 ? 9.024 3.625 -9.396 1.00 98.56 88 PRO A C 1
ATOM 649 O O . PRO A 1 88 ? 9.323 3.842 -10.577 1.00 98.56 88 PRO A O 1
ATOM 652 N N . CYS A 1 89 ? 7.943 4.173 -8.842 1.00 98.75 89 CYS A N 1
ATOM 653 C CA . CYS A 1 89 ? 7.080 5.159 -9.486 1.00 98.75 89 CYS A CA 1
ATOM 654 C C . CYS A 1 89 ? 7.431 6.569 -8.987 1.00 98.75 89 CYS A C 1
ATOM 656 O O . CYS A 1 89 ? 7.240 6.899 -7.817 1.00 98.75 89 CYS A O 1
ATOM 658 N N . SER A 1 90 ? 7.929 7.428 -9.874 1.00 98.50 90 SER A N 1
ATOM 659 C CA . SER A 1 90 ? 8.217 8.827 -9.574 1.00 98.50 90 SER A CA 1
ATOM 660 C C . SER A 1 90 ? 6.939 9.652 -9.520 1.00 98.50 90 SER A C 1
ATOM 662 O O . SER A 1 90 ? 5.950 9.338 -10.187 1.00 98.50 90 SER A O 1
ATOM 664 N N . VAL A 1 91 ? 6.967 10.761 -8.781 1.00 98.19 91 VAL A N 1
ATOM 665 C CA . VAL A 1 91 ? 5.829 11.692 -8.705 1.00 98.19 91 VAL A CA 1
ATOM 666 C C . VAL A 1 91 ? 5.462 12.286 -10.071 1.00 98.19 91 VAL A C 1
ATOM 668 O O . VAL A 1 91 ? 4.282 12.497 -10.343 1.00 98.19 91 VAL A O 1
ATOM 671 N N . LYS A 1 92 ? 6.444 12.468 -10.971 1.00 97.56 92 LYS A N 1
ATOM 672 C CA . LYS A 1 92 ? 6.208 12.869 -12.370 1.00 97.56 92 LYS A CA 1
ATOM 673 C C . LYS A 1 92 ? 5.405 11.808 -13.125 1.00 97.56 92 LYS A C 1
ATOM 675 O O . LYS A 1 92 ? 4.447 12.143 -13.813 1.00 97.56 92 LYS A O 1
ATOM 680 N N . THR A 1 93 ? 5.786 10.541 -12.984 1.00 98.56 93 THR A N 1
ATOM 681 C CA . THR A 1 93 ? 5.097 9.420 -13.639 1.00 98.56 93 THR A CA 1
ATOM 682 C C . THR A 1 93 ? 3.690 9.252 -13.086 1.00 98.56 93 THR A C 1
ATOM 684 O O . THR A 1 93 ? 2.744 9.170 -13.858 1.00 98.56 93 THR A O 1
ATOM 687 N N . LEU A 1 94 ? 3.534 9.310 -11.760 1.00 98.69 94 LEU A N 1
ATOM 688 C CA . LEU A 1 94 ? 2.233 9.305 -11.095 1.00 98.69 94 LEU A CA 1
ATOM 689 C C . LEU A 1 94 ? 1.315 10.413 -11.640 1.00 98.69 94 LEU A C 1
ATOM 691 O O . LEU A 1 94 ? 0.167 10.144 -11.979 1.00 98.69 94 LEU A O 1
ATOM 695 N N . ALA A 1 95 ? 1.818 11.646 -11.762 1.00 98.44 95 ALA A N 1
ATOM 696 C CA . ALA A 1 95 ? 1.053 12.760 -12.321 1.00 98.44 95 ALA A CA 1
ATOM 697 C C . ALA A 1 95 ? 0.656 12.520 -13.790 1.00 98.44 95 ALA A C 1
ATOM 699 O O . ALA A 1 95 ? -0.478 12.808 -14.174 1.00 98.44 95 ALA A O 1
ATOM 700 N N . GLY A 1 96 ? 1.565 11.967 -14.599 1.00 98.31 96 GLY A N 1
ATOM 701 C CA . GLY A 1 96 ? 1.290 11.586 -15.987 1.00 98.31 96 GLY A CA 1
ATOM 702 C C . GLY A 1 96 ? 0.180 10.537 -16.101 1.00 98.31 96 GLY A C 1
ATOM 703 O O . GLY A 1 96 ? -0.747 10.716 -16.884 1.00 98.31 96 GLY A O 1
ATOM 704 N N . ILE A 1 97 ? 0.223 9.497 -15.262 1.00 98.56 97 ILE A N 1
ATOM 705 C CA . ILE A 1 97 ? -0.798 8.438 -15.222 1.00 98.56 97 ILE A CA 1
ATOM 706 C C . ILE A 1 97 ? -2.162 9.021 -14.841 1.00 98.56 97 ILE A C 1
ATOM 708 O O . ILE A 1 97 ? -3.138 8.812 -15.551 1.00 98.56 97 ILE A O 1
ATOM 712 N N . VAL A 1 98 ? -2.227 9.790 -13.751 1.00 98.25 98 VAL A N 1
ATOM 713 C CA . VAL A 1 98 ? -3.484 10.362 -13.234 1.00 98.25 98 VAL A CA 1
ATOM 714 C C . VAL A 1 98 ? -4.122 11.348 -14.210 1.00 98.25 98 VAL A C 1
ATOM 716 O O . VAL A 1 98 ? -5.342 11.417 -14.313 1.00 98.25 98 VAL A O 1
ATOM 719 N N . SER A 1 99 ? -3.309 12.119 -14.933 1.00 97.75 99 SER A N 1
ATOM 720 C CA . SER A 1 99 ? -3.804 13.066 -15.940 1.00 97.75 99 SER A CA 1
ATOM 721 C C . SER A 1 99 ? -4.199 12.408 -17.267 1.00 97.75 99 SER A C 1
ATOM 723 O O . SER A 1 99 ? -4.750 13.091 -18.128 1.00 97.75 99 SER A O 1
ATOM 725 N N . GLY A 1 100 ? -3.906 11.116 -17.461 1.00 96.06 100 GLY A N 1
ATOM 726 C CA . GLY A 1 100 ? -4.088 10.427 -18.743 1.00 96.06 100 GLY A CA 1
ATOM 727 C C . GLY A 1 100 ? -3.119 10.897 -19.836 1.00 96.06 100 GLY A C 1
ATOM 728 O O . GLY A 1 100 ? -3.315 10.598 -21.016 1.00 96.06 100 GLY A O 1
ATOM 729 N N . TYR A 1 101 ? -2.065 11.639 -19.473 1.00 93.50 101 TYR A N 1
ATOM 730 C CA . TYR A 1 101 ? -1.110 12.203 -20.423 1.00 93.50 101 TYR A CA 1
ATOM 731 C C . TYR A 1 101 ? -0.127 11.126 -20.903 1.00 93.50 101 TYR A C 1
ATOM 733 O O . TYR A 1 101 ? 0.950 10.931 -20.350 1.00 93.50 101 TYR A O 1
ATOM 741 N N . SER A 1 102 ? -0.529 10.391 -21.940 1.00 92.69 102 SER A N 1
ATOM 742 C CA . SER A 1 102 ? 0.176 9.221 -22.485 1.00 92.69 102 SER A CA 1
ATOM 743 C C . SER A 1 102 ? 1.313 9.582 -23.458 1.00 92.69 102 SER A C 1
ATOM 745 O O . SER A 1 102 ? 1.342 9.101 -24.589 1.00 92.69 102 SER A O 1
ATOM 747 N N . ASP A 1 103 ? 2.247 10.443 -23.043 1.00 94.69 103 ASP A N 1
ATOM 748 C CA . ASP A 1 103 ? 3.313 10.979 -23.917 1.00 94.69 103 ASP A CA 1
ATOM 749 C C . ASP A 1 103 ? 4.453 9.996 -24.245 1.00 94.69 103 ASP A C 1
ATOM 751 O O . ASP A 1 103 ? 5.263 10.242 -25.139 1.00 94.69 103 ASP A O 1
ATOM 755 N N . ASN A 1 104 ? 4.519 8.875 -23.530 1.00 98.25 104 ASN A N 1
ATOM 756 C CA . ASN A 1 104 ? 5.511 7.825 -23.703 1.00 98.25 104 ASN A CA 1
ATOM 757 C C . ASN A 1 104 ? 4.890 6.446 -23.455 1.00 98.25 104 ASN A C 1
ATOM 759 O O . ASN A 1 104 ? 3.770 6.333 -22.951 1.00 98.25 104 ASN A O 1
ATOM 763 N N . LEU A 1 105 ? 5.616 5.386 -23.808 1.00 98.69 105 LEU A N 1
ATOM 764 C CA . LEU A 1 105 ? 5.117 4.017 -23.739 1.00 98.69 105 LEU A CA 1
ATOM 765 C C . LEU A 1 105 ? 4.766 3.589 -22.310 1.00 98.69 105 LEU A C 1
ATOM 767 O O . LEU A 1 105 ? 3.763 2.903 -22.143 1.00 98.69 105 LEU A O 1
ATOM 771 N N . LEU A 1 106 ? 5.531 3.985 -21.285 1.00 98.75 106 LEU A N 1
ATOM 772 C CA . LEU A 1 106 ? 5.204 3.650 -19.894 1.00 98.75 106 LEU A CA 1
ATOM 773 C C . LEU A 1 106 ? 3.854 4.254 -19.491 1.00 98.75 106 LEU A C 1
ATOM 775 O O . LEU A 1 106 ? 2.989 3.535 -18.991 1.00 98.75 106 LEU A O 1
ATOM 779 N N . LEU A 1 107 ? 3.652 5.552 -19.740 1.00 98.69 107 LEU A N 1
ATOM 780 C CA . LEU A 1 107 ? 2.387 6.227 -19.424 1.00 98.69 107 LEU A CA 1
ATOM 781 C C . LEU A 1 107 ? 1.231 5.648 -20.241 1.00 98.69 107 LEU A C 1
ATOM 783 O O . LEU A 1 107 ? 0.166 5.376 -19.693 1.00 98.69 107 LEU A O 1
ATOM 787 N N . ARG A 1 108 ? 1.467 5.368 -21.527 1.00 98.56 108 ARG A N 1
ATOM 788 C CA . ARG A 1 108 ? 0.469 4.752 -22.399 1.00 98.56 108 ARG A CA 1
ATOM 789 C C . ARG A 1 108 ? 0.100 3.333 -21.962 1.00 98.56 108 ARG A C 1
ATOM 791 O O . ARG A 1 108 ? -1.071 2.973 -22.005 1.00 98.56 108 ARG A O 1
ATOM 798 N N . ALA A 1 109 ? 1.062 2.524 -21.528 1.00 98.75 109 ALA A N 1
ATOM 799 C CA . ALA A 1 109 ? 0.802 1.183 -21.013 1.00 98.75 109 ALA A CA 1
ATOM 800 C C . ALA A 1 109 ? -0.001 1.222 -19.702 1.00 98.75 109 ALA A C 1
ATOM 802 O O . ALA A 1 109 ? -0.882 0.385 -19.494 1.00 98.75 109 ALA A O 1
ATOM 803 N N . ALA A 1 110 ? 0.245 2.215 -18.841 1.00 98.69 110 ALA A N 1
ATOM 804 C CA . ALA A 1 110 ? -0.538 2.423 -17.625 1.00 98.69 110 ALA A CA 1
ATOM 805 C C . ALA A 1 110 ? -1.981 2.860 -17.941 1.00 98.69 110 ALA A C 1
ATOM 807 O O . ALA A 1 110 ? -2.919 2.291 -17.387 1.00 98.69 110 ALA A O 1
ATOM 808 N N . ASP A 1 111 ? -2.166 3.789 -18.883 1.00 98.31 111 ASP A N 1
ATOM 809 C CA . ASP A 1 111 ? -3.483 4.202 -19.394 1.00 98.31 111 ASP A CA 1
ATOM 810 C C . ASP A 1 111 ? -4.260 3.013 -19.988 1.00 98.31 111 ASP A C 1
ATOM 812 O O . ASP A 1 111 ? -5.421 2.771 -19.651 1.00 98.31 111 ASP A O 1
ATOM 816 N N . VAL A 1 112 ? -3.590 2.184 -20.797 1.00 98.56 112 VAL A N 1
ATOM 817 C CA . VAL A 1 112 ? -4.160 0.932 -21.313 1.00 98.56 112 VAL A CA 1
ATOM 818 C C . VAL A 1 112 ? -4.532 -0.025 -20.181 1.00 98.56 112 VAL A C 1
ATOM 820 O O . VAL A 1 112 ? -5.599 -0.631 -20.222 1.00 98.56 112 VAL A O 1
ATOM 823 N N . THR A 1 113 ? -3.689 -0.159 -19.160 1.00 98.62 113 THR A N 1
ATOM 824 C CA . THR A 1 113 ? -3.963 -1.032 -18.012 1.00 98.62 113 THR A CA 1
ATOM 825 C C . THR A 1 113 ? -5.235 -0.590 -17.283 1.00 98.62 113 THR A C 1
ATOM 827 O O . THR A 1 113 ? -6.109 -1.420 -17.035 1.00 98.62 113 THR A O 1
ATOM 830 N N . LEU A 1 114 ? -5.384 0.713 -17.022 1.00 98.31 114 LEU A N 1
ATOM 831 C CA . LEU A 1 114 ? -6.555 1.279 -16.349 1.00 98.31 114 LEU A CA 1
ATOM 832 C C . LEU A 1 114 ? -7.830 1.159 -17.190 1.00 98.31 114 LEU A C 1
ATOM 834 O O . LEU A 1 114 ? -8.843 0.661 -16.696 1.00 98.31 114 LEU A O 1
ATOM 838 N N . LYS A 1 115 ? -7.797 1.558 -18.469 1.00 97.69 115 LYS A N 1
ATOM 839 C CA . LYS A 1 115 ? -8.998 1.536 -19.325 1.00 97.69 115 LYS A CA 1
ATOM 840 C C . LYS A 1 115 ? -9.516 0.116 -19.583 1.00 97.69 115 LYS A C 1
ATOM 842 O O . LYS A 1 115 ? -10.716 -0.079 -19.739 1.00 97.69 115 LYS A O 1
ATOM 847 N N . GLU A 1 116 ? -8.620 -0.874 -19.600 1.00 98.38 116 GLU A N 1
ATOM 848 C CA . GLU A 1 116 ? -8.957 -2.300 -19.720 1.00 98.38 116 GLU A CA 1
ATOM 849 C C . GLU A 1 116 ? -9.305 -2.948 -18.367 1.00 98.38 116 GLU A C 1
ATOM 851 O O . GLU A 1 116 ? -9.517 -4.158 -18.308 1.00 98.38 116 GLU A O 1
ATOM 856 N N . ARG A 1 117 ? -9.359 -2.162 -17.280 1.00 97.81 117 ARG A N 1
ATOM 857 C CA . ARG A 1 117 ? -9.673 -2.604 -15.909 1.00 97.81 117 ARG A CA 1
ATOM 858 C C . ARG A 1 117 ? -8.769 -3.736 -15.412 1.00 97.81 117 ARG A C 1
ATOM 860 O O . ARG A 1 117 ? -9.226 -4.672 -14.758 1.00 97.81 117 ARG A O 1
ATOM 867 N N . ARG A 1 118 ? -7.480 -3.654 -15.733 1.00 98.06 118 ARG A N 1
ATOM 868 C CA . ARG A 1 118 ? -6.446 -4.580 -15.254 1.00 98.06 118 ARG A CA 1
ATOM 869 C C . ARG A 1 118 ? -5.760 -3.999 -14.023 1.00 98.06 118 ARG A C 1
ATOM 871 O O . ARG A 1 118 ? -5.750 -2.786 -13.829 1.00 98.06 118 ARG A O 1
ATOM 878 N N . SER A 1 119 ? -5.140 -4.857 -13.218 1.00 98.25 119 SER A N 1
ATOM 879 C CA . SER A 1 119 ? -4.417 -4.423 -12.021 1.00 98.25 119 SER A CA 1
ATOM 880 C C . SER A 1 119 ? -3.239 -3.514 -12.387 1.00 98.25 119 SER A C 1
ATOM 882 O O . SER A 1 119 ? -2.330 -3.929 -13.107 1.00 98.25 119 SER A O 1
ATOM 884 N N . LEU A 1 120 ? -3.238 -2.284 -11.870 1.00 98.88 120 LEU A N 1
ATOM 885 C CA . LEU A 1 120 ? -2.108 -1.357 -11.939 1.00 98.88 120 LEU A CA 1
ATOM 886 C C . LEU A 1 120 ? -1.566 -1.134 -10.526 1.00 98.88 120 LEU A C 1
ATOM 888 O O . LEU A 1 120 ? -2.277 -0.599 -9.682 1.00 98.88 120 LEU A O 1
ATOM 892 N N . VAL A 1 121 ? -0.314 -1.508 -10.271 1.00 98.88 121 VAL A N 1
ATOM 893 C CA . VAL A 1 121 ? 0.364 -1.267 -8.987 1.00 98.88 121 VAL A CA 1
ATOM 894 C C . VAL A 1 121 ? 1.397 -0.159 -9.151 1.00 98.88 121 VAL A C 1
ATOM 896 O O . VAL A 1 121 ? 2.258 -0.232 -10.026 1.00 98.88 121 VAL A O 1
ATOM 899 N N . LEU A 1 122 ? 1.333 0.861 -8.298 1.00 98.88 122 LEU A N 1
ATOM 900 C CA . LEU A 1 122 ? 2.228 2.015 -8.310 1.00 98.88 122 LEU A CA 1
ATOM 901 C C . LEU A 1 122 ? 3.064 2.044 -7.032 1.00 98.88 122 LEU A C 1
ATOM 903 O O . LEU A 1 122 ? 2.554 2.347 -5.951 1.00 98.88 122 LEU A O 1
ATOM 907 N N . VAL A 1 123 ? 4.364 1.781 -7.159 1.00 98.75 123 VAL A N 1
ATOM 908 C CA . VAL A 1 123 ? 5.309 1.820 -6.037 1.00 98.75 123 VAL A CA 1
ATOM 909 C C . VAL A 1 123 ? 5.883 3.224 -5.899 1.00 98.75 123 VAL A C 1
ATOM 911 O O . VAL A 1 123 ? 7.015 3.501 -6.295 1.00 98.75 123 VAL A O 1
ATOM 914 N N . VAL A 1 124 ? 5.044 4.155 -5.438 1.00 98.62 124 VAL A N 1
ATOM 915 C CA . VAL A 1 124 ? 5.369 5.589 -5.398 1.00 98.62 124 VAL A CA 1
ATOM 916 C C . VAL A 1 124 ? 6.467 5.861 -4.373 1.00 98.62 124 VAL A C 1
ATOM 918 O O . VAL A 1 124 ? 6.274 5.604 -3.188 1.00 98.62 124 VAL A O 1
ATOM 921 N N . ARG A 1 125 ? 7.605 6.414 -4.810 1.00 97.94 125 ARG A N 1
ATOM 922 C CA . ARG A 1 125 ? 8.745 6.724 -3.930 1.00 97.94 125 ARG A CA 1
ATOM 923 C C . ARG A 1 125 ? 9.006 8.226 -3.883 1.00 97.94 125 ARG A C 1
ATOM 925 O O . ARG A 1 125 ? 9.553 8.789 -4.830 1.00 97.94 125 ARG A O 1
ATOM 932 N N . GLU A 1 126 ? 8.644 8.847 -2.761 1.00 97.94 126 GLU A N 1
ATOM 933 C CA . GLU A 1 126 ? 8.978 10.233 -2.418 1.00 97.94 126 GLU A CA 1
ATOM 934 C C . GLU A 1 126 ? 8.866 10.474 -0.903 1.00 97.94 126 GLU A C 1
ATOM 936 O O . GLU A 1 126 ? 8.025 9.859 -0.248 1.00 97.94 126 GLU A O 1
ATOM 941 N N . CYS A 1 127 ? 9.690 11.365 -0.346 1.00 96.12 127 CYS A N 1
ATOM 942 C CA . CYS A 1 127 ? 9.577 11.832 1.037 1.00 96.12 127 CYS A CA 1
ATOM 943 C C . CYS A 1 127 ? 10.332 13.167 1.220 1.00 96.12 127 CYS A C 1
ATOM 945 O O . CYS A 1 127 ? 11.511 13.222 0.865 1.00 96.12 127 CYS A O 1
ATOM 947 N N . PRO A 1 128 ? 9.721 14.221 1.803 1.00 97.31 128 PRO A N 1
ATOM 948 C CA . PRO A 1 128 ? 8.345 14.306 2.303 1.00 97.31 128 PRO A CA 1
ATOM 949 C C . PRO A 1 128 ? 7.295 14.398 1.184 1.00 97.31 128 PRO A C 1
ATOM 951 O O . PRO A 1 128 ? 7.579 14.751 0.040 1.00 97.31 128 PRO A O 1
ATOM 954 N N . LEU A 1 129 ? 6.041 14.095 1.522 1.00 97.94 129 LEU A N 1
ATOM 955 C CA . LEU A 1 129 ? 4.921 14.171 0.585 1.00 97.94 129 LEU A CA 1
ATOM 956 C C . LEU A 1 129 ? 4.262 15.554 0.629 1.00 97.94 129 LEU A C 1
ATOM 958 O O . LEU A 1 129 ? 3.710 15.954 1.650 1.00 97.94 129 LEU A O 1
ATOM 962 N N . GLY A 1 130 ? 4.276 16.265 -0.499 1.00 98.06 130 GLY A N 1
ATOM 963 C CA . GLY A 1 130 ? 3.487 17.483 -0.679 1.00 98.06 130 GLY A CA 1
ATOM 964 C C . GLY A 1 130 ? 2.025 17.189 -1.036 1.00 98.06 130 GLY A C 1
ATOM 965 O O . GLY A 1 130 ? 1.681 16.093 -1.486 1.00 98.06 130 GLY A O 1
ATOM 966 N N . THR A 1 131 ? 1.161 18.202 -0.924 1.00 98.50 131 THR A N 1
ATOM 967 C CA . THR A 1 131 ? -0.280 18.097 -1.225 1.00 98.50 131 THR A CA 1
ATOM 968 C C . THR A 1 131 ? -0.561 17.571 -2.635 1.00 98.50 131 THR A C 1
ATOM 970 O O . THR A 1 131 ? -1.476 16.774 -2.826 1.00 98.50 131 THR A O 1
ATOM 973 N N . ILE A 1 132 ? 0.247 17.963 -3.628 1.00 98.06 132 ILE A N 1
ATOM 974 C CA . ILE A 1 132 ? 0.101 17.482 -5.012 1.00 98.06 132 ILE A CA 1
ATOM 975 C C . ILE A 1 132 ? 0.372 15.975 -5.100 1.00 98.06 132 ILE A C 1
ATOM 977 O O . ILE A 1 132 ? -0.347 15.269 -5.804 1.00 98.06 132 ILE A O 1
ATOM 981 N N . HIS A 1 133 ? 1.365 15.466 -4.363 1.00 98.44 133 HIS A N 1
ATOM 982 C CA . HIS A 1 133 ? 1.695 14.040 -4.351 1.00 98.44 133 HIS A CA 1
ATOM 983 C C . HIS A 1 133 ? 0.538 13.239 -3.746 1.00 98.44 133 HIS A C 1
ATOM 985 O O . HIS A 1 133 ? 0.063 12.291 -4.364 1.00 98.44 133 HIS A O 1
ATOM 991 N N . LEU A 1 134 ? 0.031 13.673 -2.586 1.00 98.62 134 LEU A N 1
ATOM 992 C CA . LEU A 1 134 ? -1.103 13.042 -1.901 1.00 98.62 134 LEU A CA 1
ATOM 993 C C . LEU A 1 134 ? -2.374 13.055 -2.757 1.00 98.62 134 LEU A C 1
ATOM 995 O O . LEU A 1 134 ? -3.022 12.023 -2.902 1.00 98.62 134 LEU A O 1
ATOM 999 N N . ARG A 1 135 ? -2.699 14.197 -3.377 1.00 98.62 135 ARG A N 1
ATOM 1000 C CA . ARG A 1 135 ? -3.848 14.319 -4.283 1.00 98.62 135 ARG A CA 1
ATOM 1001 C C . ARG A 1 135 ? -3.738 13.353 -5.460 1.00 98.62 135 ARG A C 1
ATOM 1003 O O . ARG A 1 135 ? -4.712 12.685 -5.783 1.00 98.62 135 ARG A O 1
ATOM 1010 N N . ASN A 1 136 ? -2.567 13.263 -6.088 1.00 98.69 136 ASN A N 1
ATOM 1011 C CA . ASN A 1 136 ? -2.377 12.366 -7.223 1.00 98.69 136 ASN A CA 1
ATOM 1012 C C . ASN A 1 136 ? -2.405 10.889 -6.788 1.00 98.69 136 ASN A C 1
ATOM 1014 O O . ASN A 1 136 ? -2.961 10.067 -7.503 1.00 98.69 136 ASN A O 1
ATOM 1018 N N . MET A 1 137 ? -1.870 10.537 -5.613 1.00 98.75 137 MET A N 1
ATOM 1019 C CA . MET A 1 137 ? -1.986 9.171 -5.081 1.00 98.75 137 MET A CA 1
ATOM 1020 C C . MET A 1 137 ? -3.440 8.800 -4.768 1.00 98.75 137 MET A C 1
ATOM 1022 O O . MET A 1 137 ? -3.870 7.694 -5.091 1.00 98.75 137 MET A O 1
ATOM 1026 N N . LEU A 1 138 ? -4.212 9.728 -4.193 1.00 98.75 138 LEU A N 1
ATOM 1027 C CA . LEU A 1 138 ? -5.646 9.547 -3.965 1.00 98.75 138 LEU A CA 1
ATOM 1028 C C . LEU A 1 138 ? -6.393 9.330 -5.284 1.00 98.75 138 LEU A C 1
ATOM 1030 O O . LEU A 1 138 ? -7.214 8.422 -5.381 1.00 98.75 138 LEU A O 1
ATOM 1034 N N . GLU A 1 139 ? -6.107 10.143 -6.297 1.00 98.69 139 GLU A N 1
ATOM 1035 C CA . GLU A 1 139 ? -6.784 10.029 -7.585 1.00 98.69 139 GLU A CA 1
ATOM 1036 C C . GLU A 1 139 ? -6.404 8.740 -8.322 1.00 98.69 139 GLU A C 1
ATOM 1038 O O . GLU A 1 139 ? -7.281 8.045 -8.821 1.00 98.69 139 GLU A O 1
ATOM 1043 N N . ALA A 1 140 ? -5.128 8.341 -8.301 1.00 98.62 140 ALA A N 1
ATOM 1044 C CA . ALA A 1 140 ? -4.708 7.045 -8.833 1.00 98.62 140 ALA A CA 1
ATOM 1045 C C . ALA A 1 140 ? -5.462 5.884 -8.161 1.00 98.62 140 ALA A C 1
ATOM 1047 O O . ALA A 1 140 ? -5.938 4.982 -8.849 1.00 98.62 140 ALA A O 1
ATOM 1048 N N . SER A 1 141 ? -5.629 5.945 -6.835 1.00 98.62 141 SER A N 1
ATOM 1049 C CA . SER A 1 141 ? -6.423 4.972 -6.075 1.00 98.62 141 SER A CA 1
ATOM 1050 C C . SER A 1 141 ? -7.891 4.942 -6.516 1.00 98.62 141 SER A C 1
ATOM 1052 O O . SER A 1 141 ? -8.442 3.875 -6.781 1.00 98.62 141 SER A O 1
ATOM 1054 N N . ARG A 1 142 ? -8.517 6.111 -6.712 1.00 98.44 142 ARG A N 1
ATOM 1055 C CA . ARG A 1 142 ? -9.899 6.220 -7.221 1.00 98.44 142 ARG A CA 1
ATOM 1056 C C . ARG A 1 142 ? -10.075 5.667 -8.633 1.00 98.44 142 ARG A C 1
ATOM 1058 O O . ARG A 1 142 ? -11.133 5.121 -8.934 1.00 98.44 142 ARG A O 1
ATOM 1065 N N . LEU A 1 143 ? -9.051 5.779 -9.479 1.00 97.75 143 LEU A N 1
ATOM 1066 C CA . LEU A 1 143 ? -9.033 5.198 -10.824 1.00 97.75 143 LEU A CA 1
ATOM 1067 C C . LEU A 1 143 ? -8.848 3.668 -10.818 1.00 97.75 143 LEU A C 1
ATOM 1069 O O . LEU A 1 143 ? -8.937 3.042 -11.872 1.00 97.75 143 LEU A O 1
ATOM 1073 N N . GLY A 1 144 ? -8.625 3.055 -9.650 1.00 97.38 144 GLY A N 1
ATOM 1074 C CA . GLY A 1 144 ? -8.463 1.610 -9.482 1.00 97.38 144 GLY A CA 1
ATOM 1075 C C . GLY A 1 144 ? -7.010 1.134 -9.443 1.00 97.38 144 GLY A C 1
ATOM 1076 O O . GLY A 1 144 ? -6.772 -0.073 -9.445 1.00 97.38 144 GLY A O 1
ATOM 1077 N N . ALA A 1 145 ? -6.033 2.045 -9.401 1.00 98.56 145 ALA A N 1
ATOM 1078 C CA . ALA A 1 145 ? -4.641 1.673 -9.178 1.00 98.56 145 ALA A CA 1
ATOM 1079 C C . ALA A 1 145 ? -4.390 1.371 -7.692 1.00 98.56 145 ALA A C 1
ATOM 1081 O O . ALA A 1 145 ? -4.875 2.069 -6.806 1.00 98.56 145 ALA A O 1
ATOM 1082 N N . VAL A 1 146 ? -3.559 0.378 -7.399 1.00 98.75 146 VAL A N 1
ATOM 1083 C CA . VAL A 1 146 ? -3.094 0.104 -6.038 1.00 98.75 146 VAL A CA 1
ATOM 1084 C C . VAL A 1 146 ? -1.815 0.896 -5.794 1.00 98.75 146 VAL A C 1
ATOM 1086 O O . VAL A 1 146 ? -0.816 0.708 -6.488 1.00 98.75 146 VAL A O 1
ATOM 1089 N N . VAL A 1 147 ? -1.825 1.784 -4.803 1.00 98.69 147 VAL A N 1
ATOM 1090 C CA . VAL A 1 147 ? -0.649 2.583 -4.432 1.00 98.69 147 VAL A CA 1
ATOM 1091 C C . VAL A 1 147 ? 0.073 1.894 -3.276 1.00 98.69 147 VAL A C 1
ATOM 1093 O O . VAL A 1 147 ? -0.468 1.806 -2.177 1.00 98.69 147 VAL A O 1
ATOM 1096 N N . ILE A 1 148 ? 1.294 1.412 -3.520 1.00 98.06 148 ILE A N 1
ATOM 1097 C CA . ILE A 1 148 ? 2.128 0.707 -2.533 1.00 98.06 148 ILE A CA 1
ATOM 1098 C C . ILE A 1 148 ? 3.456 1.455 -2.385 1.00 98.06 148 ILE A C 1
ATOM 1100 O O . ILE A 1 148 ? 4.444 1.063 -3.000 1.00 98.06 148 ILE A O 1
ATOM 1104 N N . PRO A 1 149 ? 3.529 2.547 -1.608 1.00 97.69 149 PRO A N 1
ATOM 1105 C CA . PRO A 1 149 ? 4.809 3.198 -1.363 1.00 97.69 149 PRO A CA 1
ATOM 1106 C C . PRO A 1 149 ? 5.766 2.213 -0.659 1.00 97.69 149 PRO A C 1
ATOM 1108 O O . PRO A 1 149 ? 5.299 1.395 0.140 1.00 97.69 149 PRO A O 1
ATOM 1111 N N . PRO A 1 150 ? 7.086 2.261 -0.918 1.00 96.31 150 PRO A N 1
ATOM 1112 C CA . PRO A 1 150 ? 8.054 1.336 -0.328 1.00 96.31 150 PRO A CA 1
ATOM 1113 C C . PRO A 1 150 ? 8.360 1.711 1.135 1.00 96.31 150 PRO A C 1
ATOM 1115 O O . PRO A 1 150 ? 9.468 2.117 1.475 1.00 96.31 150 PRO A O 1
ATOM 1118 N N . VAL A 1 151 ? 7.346 1.620 2.001 1.00 95.00 151 VAL A N 1
ATOM 1119 C CA . VAL A 1 151 ? 7.447 1.875 3.443 1.00 95.00 151 VAL A CA 1
ATOM 1120 C C . VAL A 1 151 ? 7.892 0.601 4.149 1.00 95.00 151 VAL A C 1
ATOM 1122 O O . VAL A 1 151 ? 7.320 -0.473 3.945 1.00 95.00 151 VAL A O 1
ATOM 1125 N N . LEU A 1 152 ? 8.910 0.730 4.996 1.00 91.81 152 LEU A N 1
ATOM 1126 C CA . LEU A 1 152 ? 9.483 -0.389 5.733 1.00 91.81 152 LEU A CA 1
ATOM 1127 C C . LEU A 1 152 ? 8.488 -0.966 6.745 1.00 91.81 152 LEU A C 1
ATOM 1129 O O . LEU A 1 152 ? 7.727 -0.242 7.385 1.00 91.81 152 LEU A O 1
ATOM 1133 N N . SER A 1 153 ? 8.517 -2.288 6.894 1.00 88.44 153 SER A N 1
ATOM 1134 C CA . SER A 1 153 ? 7.822 -3.013 7.960 1.00 88.44 153 SER A CA 1
ATOM 1135 C C . SER A 1 153 ? 8.863 -3.585 8.919 1.00 88.44 153 SER A C 1
ATOM 1137 O O . SER A 1 153 ? 9.918 -4.023 8.471 1.00 88.44 153 SER A O 1
ATOM 1139 N N . TYR A 1 154 ? 8.567 -3.569 10.222 1.00 89.69 154 TYR A N 1
ATOM 1140 C CA . TYR A 1 154 ? 9.477 -4.065 11.267 1.00 89.69 154 TYR A CA 1
ATOM 1141 C C . TYR A 1 154 ? 8.979 -5.331 11.968 1.00 89.69 154 TYR A C 1
ATOM 1143 O O . TYR A 1 154 ? 9.762 -6.018 12.615 1.00 89.69 154 TYR A O 1
ATOM 1151 N N . TYR A 1 155 ? 7.701 -5.684 11.813 1.00 86.56 155 TYR A N 1
ATOM 1152 C CA . TYR A 1 155 ? 7.123 -6.878 12.439 1.00 86.56 155 TYR A CA 1
ATOM 1153 C C . TYR A 1 155 ? 7.719 -8.191 11.913 1.00 86.56 155 TYR A C 1
ATOM 1155 O O . TYR A 1 155 ? 7.573 -9.244 12.519 1.00 86.56 155 TYR A O 1
ATOM 1163 N N . ASN A 1 156 ? 8.367 -8.150 10.751 1.00 86.88 156 ASN A N 1
ATOM 1164 C CA . ASN A 1 156 ? 9.069 -9.280 10.159 1.00 86.88 156 ASN A CA 1
ATOM 1165 C C . ASN A 1 156 ? 10.518 -9.408 10.657 1.00 86.88 156 ASN A C 1
ATOM 1167 O O . ASN A 1 156 ? 11.195 -10.334 10.200 1.00 86.88 156 ASN A O 1
ATOM 1171 N N . HIS A 1 157 ? 10.957 -8.513 11.557 1.00 88.62 157 HIS A N 1
ATOM 1172 C CA . HIS A 1 157 ? 12.313 -8.407 12.100 1.00 88.62 157 HIS A CA 1
ATOM 1173 C C . HIS A 1 157 ? 13.384 -8.453 10.996 1.00 88.62 157 HIS A C 1
ATOM 1175 O O . HIS A 1 157 ? 14.136 -9.423 10.928 1.00 88.62 157 HIS A O 1
ATOM 1181 N N . PRO A 1 158 ? 13.408 -7.469 10.072 1.00 92.94 158 PRO A N 1
ATOM 1182 C CA . PRO A 1 158 ? 14.399 -7.450 9.001 1.00 92.94 158 PRO A CA 1
ATOM 1183 C C . PRO A 1 158 ? 15.803 -7.223 9.577 1.00 92.94 158 PRO A C 1
ATOM 1185 O O . PRO A 1 158 ? 15.988 -6.345 10.421 1.00 92.94 158 PRO A O 1
ATOM 1188 N N . GLU A 1 159 ? 16.787 -7.983 9.098 1.00 94.69 159 GLU A N 1
ATOM 1189 C CA . GLU A 1 159 ? 18.194 -7.840 9.501 1.00 94.69 159 GLU A CA 1
ATOM 1190 C C . GLU A 1 159 ? 18.979 -7.005 8.484 1.00 94.69 159 GLU A C 1
ATOM 1192 O O . GLU A 1 159 ? 19.967 -6.352 8.824 1.00 94.69 159 GLU A O 1
ATOM 1197 N N . THR A 1 160 ? 18.515 -6.994 7.233 1.00 95.31 160 THR A N 1
ATOM 1198 C CA . THR A 1 160 ? 19.184 -6.348 6.102 1.00 95.31 160 THR A CA 1
ATOM 1199 C C . THR A 1 160 ? 18.251 -5.417 5.318 1.00 95.31 160 THR A C 1
ATOM 1201 O O . THR A 1 160 ? 17.019 -5.470 5.420 1.00 95.31 160 THR A O 1
ATOM 1204 N N . VAL A 1 161 ? 18.839 -4.546 4.490 1.00 93.69 161 VAL A N 1
ATOM 1205 C CA . VAL A 1 161 ? 18.077 -3.713 3.541 1.00 93.69 161 VAL A CA 1
ATOM 1206 C C . VAL A 1 161 ? 17.423 -4.597 2.473 1.00 93.69 161 VAL A C 1
ATOM 1208 O O . VAL A 1 161 ? 16.327 -4.313 1.991 1.00 93.69 161 VAL A O 1
ATOM 1211 N N . GLU A 1 162 ? 18.054 -5.714 2.134 1.00 93.88 162 GLU A N 1
ATOM 1212 C CA . GLU A 1 162 ? 17.530 -6.722 1.226 1.00 93.88 162 GLU A CA 1
ATOM 1213 C C . GLU A 1 162 ? 16.250 -7.361 1.778 1.00 93.88 162 GLU A C 1
ATOM 1215 O O . GLU A 1 162 ? 15.289 -7.517 1.025 1.00 93.88 162 GLU A O 1
ATOM 1220 N N . ASP A 1 163 ? 16.175 -7.650 3.081 1.00 94.19 163 ASP A N 1
ATOM 1221 C CA . ASP A 1 163 ? 14.949 -8.160 3.719 1.00 94.19 163 ASP A CA 1
ATOM 1222 C C . ASP A 1 163 ? 13.801 -7.155 3.617 1.00 94.19 163 ASP A C 1
ATOM 1224 O O . ASP A 1 163 ? 12.655 -7.515 3.331 1.00 94.19 163 ASP A O 1
ATOM 1228 N N . CYS A 1 164 ? 14.119 -5.875 3.813 1.00 94.88 164 CYS A N 1
ATOM 1229 C CA . CYS A 1 164 ? 13.178 -4.778 3.633 1.00 94.88 164 CYS A CA 1
ATOM 1230 C C . CYS A 1 164 ? 12.641 -4.730 2.194 1.00 94.88 164 CYS A C 1
ATOM 1232 O O . CYS A 1 164 ? 11.425 -4.673 1.983 1.00 94.88 164 CYS A O 1
ATOM 1234 N N . ASN A 1 165 ? 13.537 -4.811 1.206 1.00 95.50 165 ASN A N 1
ATOM 1235 C CA . ASN A 1 165 ? 13.182 -4.817 -0.212 1.00 95.50 165 ASN A CA 1
ATOM 1236 C C . ASN A 1 165 ? 12.297 -6.019 -0.555 1.00 95.50 165 ASN A C 1
ATOM 1238 O O . ASN A 1 165 ? 11.211 -5.842 -1.108 1.00 95.50 165 ASN A O 1
ATOM 1242 N N . ARG A 1 166 ? 12.709 -7.232 -0.165 1.00 95.69 166 ARG A N 1
ATOM 1243 C CA . ARG A 1 166 ? 11.948 -8.474 -0.371 1.00 95.69 166 ARG A CA 1
ATOM 1244 C C . ARG A 1 166 ? 10.548 -8.394 0.224 1.00 95.69 166 ARG A C 1
ATOM 1246 O O . ARG A 1 166 ? 9.590 -8.841 -0.401 1.00 95.69 166 ARG A O 1
ATOM 1253 N N . HIS A 1 167 ? 10.398 -7.769 1.392 1.00 95.12 167 HIS A N 1
ATOM 1254 C CA . HIS A 1 167 ? 9.089 -7.598 2.010 1.00 95.12 167 HIS A CA 1
ATOM 1255 C C . HIS A 1 167 ? 8.156 -6.687 1.195 1.00 95.12 167 HIS A C 1
ATOM 1257 O O . HIS A 1 167 ? 6.984 -7.021 0.998 1.00 95.12 167 HIS A O 1
ATOM 1263 N N . VAL A 1 168 ? 8.669 -5.558 0.688 1.00 96.25 168 VAL A N 1
ATOM 1264 C CA . VAL A 1 168 ? 7.914 -4.659 -0.204 1.00 96.25 168 VAL A CA 1
ATOM 1265 C C . VAL A 1 168 ? 7.550 -5.377 -1.505 1.00 96.25 168 VAL A C 1
ATOM 1267 O O . VAL A 1 168 ? 6.391 -5.333 -1.920 1.00 96.25 168 VAL A O 1
ATOM 1270 N N . ILE A 1 169 ? 8.503 -6.090 -2.116 1.00 97.75 169 ILE A N 1
ATOM 1271 C CA . ILE A 1 169 ? 8.270 -6.874 -3.338 1.00 97.75 169 ILE A CA 1
ATOM 1272 C C . ILE A 1 169 ? 7.219 -7.960 -3.114 1.00 97.75 169 ILE A C 1
ATOM 1274 O O . ILE A 1 169 ? 6.346 -8.140 -3.959 1.00 97.75 169 ILE A O 1
ATOM 1278 N N . GLY A 1 170 ? 7.219 -8.598 -1.947 1.00 96.31 170 GLY A N 1
ATOM 1279 C CA . GLY A 1 170 ? 6.167 -9.514 -1.528 1.00 96.31 170 GLY A CA 1
ATOM 1280 C C . GLY A 1 170 ? 4.768 -8.908 -1.602 1.00 96.31 170 GLY A C 1
ATOM 1281 O O . GLY A 1 170 ? 3.890 -9.482 -2.240 1.00 96.31 170 GLY A O 1
ATOM 1282 N N . LYS A 1 171 ? 4.568 -7.712 -1.029 1.00 95.56 171 LYS A N 1
ATOM 1283 C CA . LYS A 1 171 ? 3.276 -6.998 -1.092 1.00 95.56 171 LYS A CA 1
ATOM 1284 C C . LYS A 1 171 ? 2.878 -6.624 -2.525 1.00 95.56 171 LYS A C 1
ATOM 1286 O O . LYS A 1 171 ? 1.692 -6.640 -2.846 1.00 95.56 171 LYS A O 1
ATOM 1291 N N . VAL A 1 172 ? 3.852 -6.286 -3.373 1.00 98.06 172 VAL A N 1
ATOM 1292 C CA . VAL A 1 172 ? 3.633 -5.963 -4.794 1.00 98.06 172 VAL A CA 1
ATOM 1293 C C . VAL A 1 172 ? 3.203 -7.202 -5.583 1.00 98.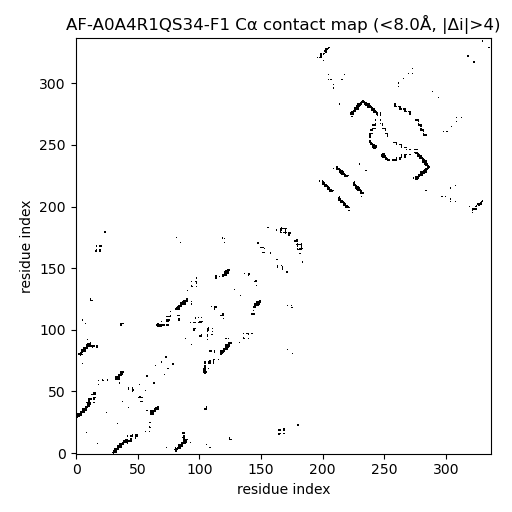06 172 VAL A C 1
ATOM 1295 O O . VAL A 1 172 ? 2.222 -7.142 -6.321 1.00 98.06 172 VAL A O 1
ATOM 1298 N N . LEU A 1 173 ? 3.907 -8.323 -5.417 1.00 97.88 173 LEU A N 1
ATOM 1299 C CA . LEU A 1 173 ? 3.608 -9.591 -6.089 1.00 97.88 173 LEU A CA 1
ATOM 1300 C C . LEU A 1 173 ? 2.265 -10.186 -5.640 1.00 97.88 173 LEU A C 1
ATOM 1302 O O . LEU A 1 173 ? 1.535 -10.739 -6.467 1.00 97.88 173 LEU A O 1
ATOM 1306 N N . ASP A 1 174 ? 1.891 -9.988 -4.373 1.00 95.94 174 ASP A N 1
ATOM 1307 C CA . ASP A 1 174 ? 0.620 -10.461 -3.816 1.00 95.94 174 ASP A CA 1
ATOM 1308 C C . ASP 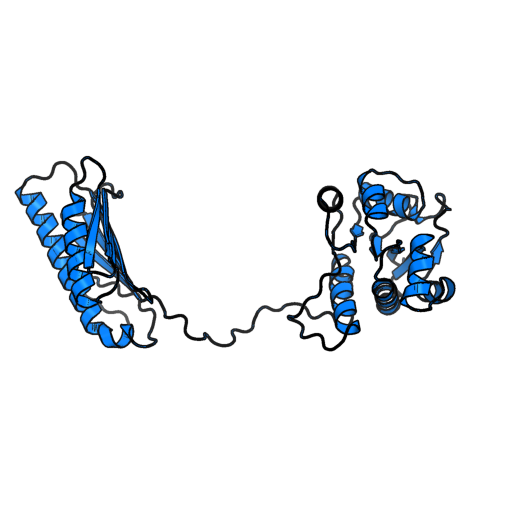A 1 174 ? -0.604 -9.894 -4.560 1.00 95.94 174 ASP A C 1
ATOM 1310 O O . ASP A 1 174 ? -1.598 -10.592 -4.743 1.00 95.94 174 ASP A O 1
ATOM 1314 N N . GLN A 1 175 ? -0.507 -8.673 -5.108 1.00 97.56 175 GLN A N 1
ATOM 1315 C CA . GLN A 1 175 ? -1.575 -8.060 -5.923 1.00 97.56 175 GLN A CA 1
ATOM 1316 C C . GLN A 1 175 ? -1.877 -8.821 -7.226 1.00 97.56 175 GLN A C 1
ATOM 1318 O O . GLN A 1 175 ? -2.914 -8.600 -7.851 1.00 97.56 175 GLN A O 1
ATOM 1323 N N . PHE A 1 176 ? -0.975 -9.708 -7.647 1.00 97.12 176 PHE A N 1
ATOM 1324 C CA . PHE A 1 176 ? -1.114 -10.545 -8.840 1.00 97.12 176 PHE A CA 1
ATOM 1325 C C . PHE A 1 176 ? -1.275 -12.032 -8.496 1.00 97.12 176 PHE A C 1
ATOM 1327 O O . PHE A 1 176 ? -1.239 -12.874 -9.397 1.00 97.12 176 PHE A O 1
ATOM 1334 N N . GLY A 1 177 ? -1.428 -12.367 -7.208 1.00 95.12 177 GLY A N 1
ATOM 1335 C CA . GLY A 1 177 ? -1.443 -13.750 -6.733 1.00 95.12 177 GLY A CA 1
ATOM 1336 C C . GLY A 1 177 ? -0.118 -14.476 -6.985 1.00 95.12 177 GLY A C 1
ATOM 1337 O O . GLY A 1 177 ? -0.117 -15.680 -7.240 1.00 95.12 177 GLY A O 1
ATOM 1338 N N . LEU A 1 178 ? 1.000 -13.743 -6.991 1.00 95.50 178 LEU A N 1
ATOM 1339 C CA . LEU A 1 178 ? 2.345 -14.296 -7.115 1.00 95.50 178 LEU A CA 1
ATOM 1340 C C . LEU A 1 178 ? 3.002 -14.324 -5.732 1.00 95.50 178 LEU A C 1
ATOM 1342 O O . LEU A 1 178 ? 2.959 -13.345 -4.991 1.00 95.50 178 LEU A O 1
ATOM 1346 N N . GLU A 1 179 ? 3.630 -15.442 -5.383 1.00 93.31 179 GLU A N 1
ATOM 1347 C CA . GLU A 1 179 ? 4.354 -15.571 -4.119 1.00 93.31 179 GLU A CA 1
ATOM 1348 C C . GLU A 1 179 ? 5.715 -14.873 -4.214 1.00 93.31 179 GLU A C 1
ATOM 1350 O O . GLU A 1 179 ? 6.525 -15.197 -5.091 1.00 93.31 179 GLU A O 1
ATOM 1355 N N . GLY A 1 180 ? 5.958 -13.921 -3.310 1.00 91.06 180 GLY A N 1
ATOM 1356 C CA . GLY A 1 180 ? 7.244 -13.242 -3.168 1.00 91.06 180 GLY A CA 1
ATOM 1357 C C . GLY A 1 180 ? 8.199 -13.981 -2.234 1.00 91.06 180 GLY A C 1
ATOM 1358 O O . GLY A 1 180 ? 7.810 -14.473 -1.174 1.00 91.06 180 GLY A O 1
ATOM 1359 N N . GLU A 1 181 ? 9.471 -14.036 -2.614 1.00 90.12 181 GLU A N 1
ATOM 1360 C CA . GLU A 1 181 ? 10.535 -14.603 -1.787 1.00 90.12 181 GLU A CA 1
ATOM 1361 C C . GLU A 1 181 ? 10.821 -13.690 -0.587 1.00 90.12 181 GLU A C 1
ATOM 1363 O O . GLU A 1 181 ? 10.905 -12.471 -0.728 1.00 90.12 181 GLU A O 1
ATOM 1368 N N . GLY A 1 182 ? 10.952 -14.271 0.610 1.00 84.00 182 GLY A N 1
ATOM 1369 C CA . GLY A 1 182 ? 11.180 -13.515 1.849 1.00 84.00 182 GLY A CA 1
ATOM 1370 C C . GLY A 1 182 ? 9.949 -12.761 2.375 1.00 84.00 182 GLY A C 1
ATOM 1371 O O . GLY A 1 182 ? 10.027 -12.083 3.402 1.00 84.00 182 GLY A O 1
ATOM 1372 N N . TYR A 1 183 ? 8.791 -12.884 1.718 1.00 87.31 183 TYR A N 1
ATOM 1373 C CA . TYR A 1 183 ? 7.558 -12.253 2.174 1.00 87.31 183 TYR A CA 1
ATOM 1374 C C . TYR A 1 183 ? 6.931 -13.016 3.349 1.00 87.31 183 TYR A C 1
ATOM 1376 O O . TYR A 1 183 ? 6.321 -14.070 3.181 1.00 87.31 183 TYR A O 1
ATOM 1384 N N . LYS A 1 184 ? 7.050 -12.458 4.558 1.00 82.50 184 LYS A N 1
ATOM 1385 C CA . LYS A 1 184 ? 6.360 -12.964 5.752 1.00 82.50 184 LYS A CA 1
ATOM 1386 C C . LYS A 1 184 ? 4.943 -12.388 5.822 1.00 82.50 184 LYS A C 1
ATOM 1388 O O . LYS A 1 184 ? 4.773 -11.198 6.103 1.00 82.50 184 LYS A O 1
ATOM 1393 N N . ARG A 1 185 ? 3.930 -13.221 5.564 1.00 83.19 185 ARG A N 1
ATOM 1394 C CA . ARG A 1 185 ? 2.525 -12.853 5.796 1.00 83.19 185 ARG A CA 1
ATOM 1395 C C . ARG A 1 185 ? 2.281 -12.696 7.292 1.00 83.19 185 ARG A C 1
ATOM 1397 O O . ARG A 1 185 ? 2.753 -13.498 8.090 1.00 83.19 185 ARG A O 1
ATOM 1404 N N . TRP A 1 186 ? 1.539 -11.659 7.652 1.00 82.25 186 TRP A N 1
ATOM 1405 C CA . TRP A 1 186 ? 1.099 -11.467 9.026 1.00 82.25 186 TRP A CA 1
ATOM 1406 C C . TRP A 1 186 ? 0.018 -12.498 9.365 1.00 82.25 186 TRP A C 1
ATOM 1408 O O . TRP A 1 186 ? -1.004 -12.546 8.684 1.00 82.25 186 TRP A O 1
ATOM 1418 N N . ALA A 1 187 ? 0.247 -13.310 10.397 1.00 80.19 187 ALA A N 1
ATOM 1419 C CA . ALA A 1 187 ? -0.682 -14.348 10.855 1.00 80.19 187 ALA A CA 1
ATOM 1420 C C . ALA A 1 187 ? -1.516 -13.915 12.079 1.00 80.19 187 ALA A C 1
ATOM 1422 O O . ALA A 1 187 ? -2.261 -14.719 12.628 1.00 80.19 187 ALA A O 1
ATOM 1423 N N . GLY A 1 188 ? -1.407 -12.647 12.488 1.00 75.69 188 GLY A N 1
ATOM 1424 C CA . GLY A 1 188 ? -1.826 -12.190 13.813 1.00 75.69 188 GLY A CA 1
ATOM 1425 C C . GLY A 1 188 ? -0.642 -12.154 14.777 1.00 75.69 188 GLY A C 1
ATOM 1426 O O . GLY A 1 188 ? 0.417 -12.712 14.493 1.00 75.69 188 GLY A O 1
ATOM 1427 N N . MET A 1 189 ? -0.813 -11.468 15.905 1.00 72.06 189 MET A N 1
ATOM 1428 C CA . MET A 1 189 ? 0.035 -11.748 17.059 1.00 72.06 189 MET A CA 1
ATOM 1429 C C . MET A 1 189 ? -0.463 -13.083 17.608 1.00 72.06 189 MET A C 1
ATOM 1431 O O . MET A 1 189 ? -1.656 -13.208 17.879 1.00 72.06 189 MET A O 1
ATOM 1435 N N . GLU A 1 190 ? 0.414 -14.080 17.741 1.00 57.28 190 GLU A N 1
ATOM 1436 C CA . GLU A 1 190 ? 0.169 -15.105 18.758 1.00 57.28 190 GLU A CA 1
ATOM 1437 C C . GLU A 1 190 ? -0.063 -14.344 20.064 1.00 57.28 190 GLU A C 1
ATOM 1439 O O . GLU A 1 190 ? 0.646 -13.359 20.302 1.00 57.28 190 GLU A O 1
ATOM 1444 N N . ASP A 1 191 ? -1.079 -14.723 20.845 1.00 45.59 191 ASP A N 1
ATOM 1445 C CA . ASP A 1 191 ? -1.321 -14.144 22.165 1.00 45.59 191 ASP A CA 1
ATOM 1446 C C . ASP A 1 191 ? -0.063 -14.370 23.012 1.00 45.59 191 ASP A C 1
ATOM 1448 O O . ASP A 1 191 ? 0.096 -15.377 23.701 1.00 45.59 191 ASP A O 1
ATOM 1452 N N . MET A 1 192 ? 0.877 -13.433 22.907 1.00 42.34 192 MET A N 1
ATOM 1453 C CA . MET A 1 192 ? 1.989 -13.237 23.815 1.00 42.34 192 MET A CA 1
ATOM 1454 C C . MET A 1 192 ? 1.295 -12.930 25.127 1.00 42.34 192 MET A C 1
ATOM 1456 O O . MET A 1 192 ? 0.775 -11.828 25.295 1.00 42.34 192 MET A O 1
ATOM 1460 N N . GLY A 1 193 ? 1.143 -13.992 25.925 1.00 43.28 193 GLY A N 1
ATOM 1461 C CA . GLY A 1 193 ? 0.088 -14.145 26.916 1.00 43.28 193 GLY A CA 1
ATOM 1462 C C . GLY A 1 193 ? -0.223 -12.857 27.644 1.00 43.28 193 GLY A C 1
ATOM 1463 O O . GLY A 1 193 ? 0.703 -12.204 28.111 1.00 43.28 193 GLY A O 1
ATOM 1464 N N . GLU A 1 194 ? -1.519 -12.534 27.702 1.00 42.12 194 GLU A N 1
ATOM 1465 C CA . GLU A 1 194 ? -2.132 -11.479 28.507 1.00 42.12 194 GLU A CA 1
ATOM 1466 C C . GLU A 1 194 ? -1.177 -10.925 29.578 1.00 42.12 194 GLU A C 1
ATOM 1468 O O . GLU A 1 194 ? -1.171 -11.366 30.731 1.00 42.12 194 GLU A O 1
ATOM 1473 N N . GLU A 1 195 ? -0.355 -9.936 29.218 1.00 40.19 195 GLU A N 1
ATOM 1474 C CA . GLU A 1 195 ? 0.317 -9.106 30.205 1.00 40.19 195 GLU A CA 1
ATOM 1475 C C . GLU A 1 195 ? -0.793 -8.303 30.869 1.00 40.19 195 GLU A C 1
ATOM 1477 O O . GLU A 1 195 ? -1.230 -7.277 30.353 1.00 40.19 195 GLU A O 1
ATOM 1482 N N . LYS A 1 196 ? -1.322 -8.880 31.957 1.00 45.03 196 LYS A N 1
ATOM 1483 C CA . LYS A 1 196 ? -2.250 -8.323 32.945 1.00 45.03 196 LYS A CA 1
ATOM 1484 C C . LYS A 1 196 ? -2.885 -7.005 32.497 1.00 45.03 196 LYS A C 1
ATOM 1486 O O . LYS A 1 196 ? -2.611 -5.948 33.065 1.00 45.03 196 LYS A O 1
ATOM 1491 N N . ARG A 1 197 ? -3.831 -7.068 31.553 1.00 42.44 197 ARG A N 1
ATOM 1492 C CA . ARG A 1 197 ? -4.930 -6.107 31.614 1.00 42.44 197 ARG A CA 1
ATOM 1493 C C . ARG A 1 197 ? -5.548 -6.332 32.985 1.00 42.44 197 ARG A C 1
ATOM 1495 O O . ARG A 1 197 ? -5.995 -7.439 33.277 1.00 42.44 197 ARG A O 1
ATOM 1502 N N . SER A 1 198 ? -5.482 -5.323 33.848 1.00 47.22 198 SER A N 1
ATOM 1503 C CA . SER A 1 198 ? -6.350 -5.251 35.019 1.00 47.22 198 SER A CA 1
ATOM 1504 C C . SER A 1 198 ? -7.758 -5.502 34.491 1.00 47.22 198 SER A C 1
ATOM 1506 O O . SER A 1 198 ? -8.285 -4.654 33.776 1.00 47.22 198 SER A O 1
ATOM 1508 N N . LYS A 1 199 ? -8.299 -6.712 34.684 1.00 53.25 199 LYS A N 1
ATOM 1509 C CA . LYS A 1 199 ? -9.655 -7.023 34.239 1.00 53.25 199 LYS A CA 1
ATOM 1510 C C . LYS A 1 199 ? -10.557 -6.085 35.027 1.00 53.25 199 LYS A C 1
ATOM 1512 O O . LYS A 1 199 ? -10.578 -6.161 36.253 1.00 53.25 199 LYS A O 1
ATOM 1517 N N . ASP A 1 200 ? -11.220 -5.165 34.335 1.00 65.50 200 ASP A N 1
ATOM 1518 C CA . ASP A 1 200 ? -12.222 -4.314 34.960 1.00 65.50 200 ASP A CA 1
ATOM 1519 C C . ASP A 1 200 ? -13.286 -5.242 35.555 1.00 65.50 200 ASP A C 1
ATOM 1521 O O . ASP A 1 200 ? -13.927 -6.015 34.839 1.00 65.50 200 ASP A O 1
ATOM 1525 N N . ILE A 1 201 ? -13.439 -5.219 36.878 1.00 76.06 201 ILE A N 1
ATOM 1526 C CA . ILE A 1 201 ? -14.440 -6.049 37.546 1.00 76.06 201 ILE A CA 1
ATOM 1527 C C . ILE A 1 201 ? -15.782 -5.369 37.320 1.00 76.06 201 ILE A C 1
ATOM 1529 O O . ILE A 1 201 ? -16.016 -4.270 37.826 1.00 76.06 201 ILE A O 1
ATOM 1533 N N . SER A 1 202 ? -16.667 -6.008 36.555 1.00 84.75 202 SER A N 1
ATOM 1534 C CA . SER A 1 202 ? -18.017 -5.502 36.328 1.00 84.75 202 SER A CA 1
ATOM 1535 C C . SER A 1 202 ? -19.067 -6.473 36.846 1.00 84.75 202 SER A C 1
ATOM 1537 O O . SER A 1 202 ? -18.956 -7.676 36.634 1.00 84.75 202 SER A O 1
ATOM 1539 N N . PHE A 1 203 ? -20.081 -5.953 37.530 1.00 88.69 203 PHE A N 1
ATOM 1540 C CA . PHE A 1 203 ? -21.219 -6.736 38.000 1.00 88.69 203 PHE A CA 1
ATOM 1541 C C . PHE A 1 203 ? -22.503 -5.912 37.928 1.00 88.69 203 PHE A C 1
ATOM 1543 O O . PHE A 1 203 ? -22.478 -4.681 37.827 1.00 88.69 203 PHE A O 1
ATOM 1550 N N . ARG A 1 204 ? -23.647 -6.598 37.955 1.00 91.88 204 ARG A N 1
ATOM 1551 C CA . ARG A 1 204 ? -24.966 -5.971 37.890 1.00 91.88 204 ARG A CA 1
ATOM 1552 C C . ARG A 1 204 ? -25.882 -6.582 38.937 1.00 91.88 204 ARG A C 1
ATOM 1554 O O . ARG A 1 204 ? -26.068 -7.791 38.949 1.00 91.88 204 ARG A O 1
ATOM 1561 N N . ILE A 1 205 ? -26.493 -5.732 39.753 1.00 92.19 205 ILE A N 1
ATOM 1562 C CA . ILE A 1 205 ? -27.604 -6.122 40.625 1.00 92.19 205 ILE A CA 1
ATOM 1563 C C . ILE A 1 205 ? -28.916 -5.609 40.039 1.00 92.19 205 ILE A C 1
ATOM 1565 O O . ILE A 1 205 ? -28.941 -4.558 39.387 1.00 92.19 205 ILE A O 1
ATOM 1569 N N . VAL A 1 206 ? -29.993 -6.365 40.239 1.00 91.38 206 VAL A N 1
ATOM 1570 C CA . VAL A 1 206 ? -31.334 -6.042 39.742 1.00 91.38 206 VAL A CA 1
ATOM 1571 C C . VAL A 1 206 ? -32.337 -6.273 40.862 1.00 91.38 206 VAL A C 1
ATOM 1573 O O . VAL A 1 206 ? -32.384 -7.355 41.438 1.00 91.38 206 VAL A O 1
ATOM 1576 N N . HIS A 1 207 ? -33.133 -5.255 41.167 1.00 91.56 207 HIS A N 1
ATOM 1577 C CA . HIS A 1 207 ? -34.250 -5.328 42.099 1.00 91.56 207 HIS A CA 1
ATOM 1578 C C . HIS A 1 207 ? -35.549 -5.104 41.333 1.00 91.56 207 HIS A C 1
ATOM 1580 O O . HIS A 1 207 ? -35.607 -4.266 40.432 1.00 91.56 207 HIS A O 1
ATOM 1586 N N . ASN A 1 208 ? -36.603 -5.832 41.701 1.00 86.75 208 ASN A N 1
ATOM 1587 C CA . ASN A 1 208 ? -37.936 -5.572 41.176 1.00 86.75 208 ASN A CA 1
ATOM 1588 C C . ASN A 1 208 ? -38.672 -4.624 42.124 1.00 86.75 208 ASN A C 1
ATOM 1590 O O . ASN A 1 208 ? -39.004 -4.994 43.249 1.00 86.75 208 ASN A O 1
ATOM 1594 N N . LEU A 1 209 ? -38.939 -3.410 41.653 1.00 81.88 209 LEU A N 1
ATOM 1595 C CA . LEU A 1 209 ? -39.618 -2.370 42.402 1.00 81.88 209 LEU A CA 1
ATOM 1596 C C . LEU A 1 209 ? -40.917 -1.978 41.700 1.00 81.88 209 LEU A C 1
ATOM 1598 O O . LEU A 1 209 ? -40.914 -1.500 40.562 1.00 81.88 209 LEU A O 1
ATOM 1602 N N . MET A 1 210 ? -42.040 -2.166 42.397 1.00 82.81 210 MET A N 1
ATOM 1603 C CA . MET A 1 210 ? -43.383 -1.854 41.885 1.00 82.81 210 MET A CA 1
ATOM 1604 C C . MET A 1 210 ? -43.678 -2.531 40.528 1.00 82.81 210 MET A C 1
ATOM 1606 O O . MET A 1 210 ? -44.329 -1.953 39.660 1.00 82.81 210 MET A O 1
ATOM 1610 N N . GLY A 1 211 ? -43.186 -3.761 40.334 1.00 82.06 211 GLY A N 1
ATOM 1611 C CA . GLY A 1 211 ? -43.386 -4.536 39.105 1.00 82.06 211 GLY A CA 1
ATOM 1612 C C . GLY A 1 211 ? -42.464 -4.151 37.944 1.00 82.06 211 GLY A C 1
ATOM 1613 O O . GLY A 1 211 ? -42.683 -4.611 36.824 1.00 82.06 211 GLY A O 1
ATOM 1614 N N . ARG A 1 212 ? -41.445 -3.316 38.181 1.00 85.00 212 ARG A N 1
ATOM 1615 C CA . ARG A 1 212 ? -40.439 -2.908 37.191 1.00 85.00 212 ARG A CA 1
ATOM 1616 C C . ARG A 1 212 ? -39.038 -3.150 37.725 1.00 85.00 212 ARG A C 1
ATOM 1618 O O . ARG A 1 212 ? -38.797 -2.991 38.916 1.00 85.00 212 ARG A O 1
ATOM 1625 N N . ASP A 1 213 ? -38.111 -3.472 36.838 1.00 89.00 213 ASP A N 1
ATOM 1626 C CA . ASP A 1 213 ? -36.731 -3.698 37.240 1.00 89.00 213 ASP A CA 1
ATOM 1627 C C . ASP A 1 213 ? -35.978 -2.373 37.374 1.00 89.00 213 ASP A C 1
ATOM 1629 O O . ASP A 1 213 ? -36.029 -1.501 36.499 1.00 89.00 213 ASP A O 1
ATOM 1633 N N . ILE A 1 214 ? -35.247 -2.250 38.475 1.00 90.38 214 ILE A N 1
ATOM 1634 C CA . ILE A 1 214 ? -34.193 -1.266 38.674 1.00 90.38 214 ILE A CA 1
ATOM 1635 C C . ILE A 1 214 ? -32.884 -2.022 38.771 1.00 90.38 214 ILE A C 1
ATOM 1637 O O . ILE A 1 214 ? -32.775 -3.026 39.468 1.00 90.38 214 ILE A O 1
ATOM 1641 N N . SER A 1 215 ? -31.871 -1.542 38.069 1.00 91.88 215 SER A N 1
ATOM 1642 C CA . SER A 1 215 ? -30.566 -2.168 38.042 1.00 91.88 215 SER A CA 1
ATOM 1643 C C . SER A 1 215 ? -29.453 -1.184 38.336 1.00 91.88 215 SER A C 1
ATOM 1645 O O . SER A 1 215 ? -29.481 -0.045 37.872 1.00 91.88 215 SER A O 1
ATOM 1647 N N . ALA A 1 216 ? -28.450 -1.664 39.064 1.00 94.94 216 ALA A N 1
ATOM 1648 C CA . ALA A 1 216 ? -27.186 -0.978 39.250 1.00 94.94 216 ALA A CA 1
ATOM 1649 C C . ALA A 1 216 ? -26.090 -1.813 38.592 1.00 94.94 216 ALA A C 1
ATOM 1651 O O . ALA A 1 216 ? -25.797 -2.926 39.032 1.00 94.94 216 ALA A O 1
ATOM 1652 N N . LYS A 1 217 ? -25.502 -1.288 37.517 1.00 94.75 217 LYS A N 1
ATOM 1653 C CA . LYS A 1 217 ? -24.297 -1.852 36.908 1.00 94.75 217 LYS A CA 1
ATOM 1654 C C . LYS A 1 217 ? -23.088 -1.116 37.464 1.00 94.75 217 LYS A C 1
ATOM 1656 O O . LYS A 1 217 ? -23.002 0.099 37.320 1.00 94.75 217 LYS A O 1
ATOM 1661 N N . VAL A 1 218 ? -22.167 -1.849 38.072 1.00 94.00 218 VAL A N 1
ATOM 1662 C CA . VAL A 1 218 ? -20.938 -1.320 38.664 1.00 94.00 218 VAL A CA 1
ATOM 1663 C C . VAL A 1 218 ? -19.765 -1.839 37.851 1.00 94.00 218 VAL A C 1
ATOM 1665 O O . VAL A 1 218 ? -19.644 -3.043 37.650 1.00 94.00 218 VAL A O 1
ATOM 1668 N N . THR A 1 219 ? -18.905 -0.935 37.398 1.00 91.94 219 THR A N 1
ATOM 1669 C CA . THR A 1 219 ? -17.635 -1.247 36.745 1.00 91.94 219 THR A CA 1
ATOM 1670 C C . THR A 1 219 ? -16.515 -0.653 37.579 1.00 91.94 219 THR A C 1
ATOM 1672 O O . THR A 1 219 ? -16.429 0.566 37.752 1.00 91.94 219 THR A O 1
ATOM 1675 N N . VAL A 1 220 ? -15.649 -1.511 38.100 1.00 87.56 220 VAL A N 1
ATOM 1676 C CA . VAL A 1 220 ? -14.471 -1.105 38.852 1.00 87.56 220 VAL A CA 1
ATOM 1677 C C . VAL A 1 220 ? -13.282 -1.040 37.905 1.00 87.56 220 VAL A C 1
ATOM 1679 O O . VAL A 1 220 ? -12.914 -2.044 37.304 1.00 87.56 220 VAL A O 1
ATOM 1682 N N . LEU A 1 221 ? -12.714 0.156 37.772 1.00 83.81 221 LEU A N 1
ATOM 1683 C CA . LEU A 1 221 ? -11.591 0.445 36.885 1.00 83.81 221 LEU A CA 1
ATOM 1684 C C . LEU A 1 221 ? -10.267 0.319 37.645 1.00 83.81 221 LEU A C 1
ATOM 1686 O O . LEU A 1 221 ? -10.249 0.308 38.881 1.00 83.81 221 LEU A O 1
ATOM 1690 N N . ALA A 1 222 ? -9.152 0.322 36.910 1.00 76.88 222 ALA A N 1
ATOM 1691 C CA . ALA A 1 222 ? -7.812 0.412 37.499 1.00 76.88 222 ALA A CA 1
ATOM 1692 C C . ALA A 1 222 ? -7.645 1.645 38.411 1.00 76.88 222 ALA A C 1
ATOM 1694 O O . ALA A 1 222 ? -7.008 1.549 39.454 1.00 76.88 222 ALA A O 1
ATOM 1695 N N . HIS A 1 223 ? -8.257 2.778 38.040 1.00 83.19 223 HIS A N 1
ATOM 1696 C CA . HIS A 1 223 ? -8.273 4.017 38.823 1.00 83.19 223 HIS A CA 1
ATOM 1697 C C . HIS A 1 223 ? -9.686 4.611 38.825 1.00 83.19 223 HIS A C 1
ATOM 1699 O O . HIS A 1 223 ? -10.064 5.367 37.932 1.00 83.19 223 HIS A O 1
ATOM 1705 N N . GLY A 1 224 ? -10.482 4.230 39.821 1.00 88.75 224 GLY A N 1
ATOM 1706 C CA . GLY A 1 224 ? -11.853 4.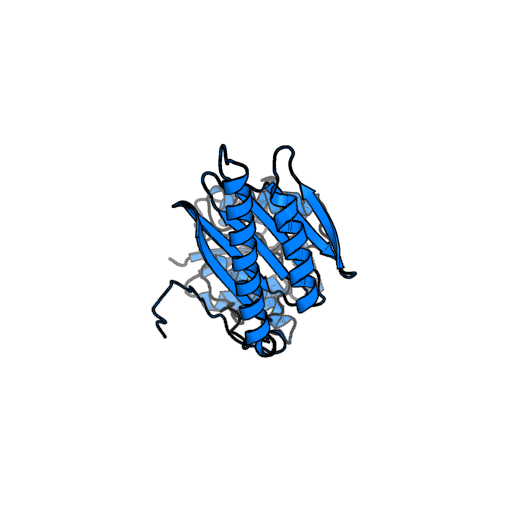694 40.014 1.00 88.75 224 GLY A CA 1
ATOM 1707 C C . GLY A 1 224 ? -12.936 3.640 39.788 1.00 88.75 224 GLY A C 1
ATOM 1708 O O . GLY A 1 224 ? -12.691 2.429 39.722 1.00 88.75 224 GLY A O 1
ATOM 1709 N N . MET A 1 225 ? -14.178 4.115 39.734 1.00 92.38 225 MET A N 1
ATOM 1710 C CA . MET A 1 225 ? -15.380 3.297 39.583 1.00 92.38 225 MET A CA 1
ATOM 1711 C C . MET A 1 225 ? -16.453 4.046 38.792 1.00 92.38 225 MET A C 1
ATOM 1713 O O . MET A 1 225 ? -16.643 5.251 38.962 1.00 92.38 225 MET A O 1
ATOM 1717 N N . SER A 1 226 ? -17.184 3.322 37.950 1.00 94.75 226 SER A N 1
ATOM 1718 C CA . SER A 1 226 ? -18.361 3.826 37.249 1.00 94.75 226 SER A CA 1
ATOM 1719 C C . SER A 1 226 ? -19.587 3.014 37.642 1.00 94.75 226 SER A C 1
ATOM 1721 O O . SER A 1 226 ? -19.547 1.785 37.657 1.00 94.75 226 SER A O 1
ATOM 1723 N N . VAL A 1 227 ? -20.678 3.701 37.961 1.00 96.12 227 VAL A N 1
ATOM 1724 C CA . VAL A 1 227 ? -21.961 3.099 38.307 1.00 96.12 227 VAL A CA 1
ATOM 1725 C C . VAL A 1 227 ? -23.047 3.661 37.409 1.00 96.12 227 VAL A C 1
ATOM 1727 O O . VAL A 1 227 ? -23.180 4.875 37.256 1.00 96.12 227 VAL A O 1
ATOM 1730 N N . LEU A 1 228 ? -23.849 2.770 36.841 1.00 95.75 228 LEU A N 1
ATOM 1731 C CA . LEU A 1 228 ? -25.019 3.104 36.048 1.00 95.75 228 LEU A CA 1
ATOM 1732 C C . LEU A 1 228 ? -26.269 2.560 36.740 1.00 95.75 228 LEU A C 1
ATOM 1734 O O . LEU A 1 228 ? -26.448 1.345 36.834 1.00 95.75 228 LEU A O 1
ATOM 1738 N N . LEU A 1 229 ? -27.120 3.470 37.204 1.00 94.19 229 LEU A N 1
ATOM 1739 C CA . LEU A 1 229 ? -28.413 3.178 37.811 1.00 94.19 229 LEU A CA 1
ATOM 1740 C C . LEU A 1 229 ? -29.500 3.412 36.764 1.00 94.19 229 LEU A C 1
ATOM 1742 O O . LEU A 1 229 ? -29.674 4.538 36.301 1.00 94.19 229 LEU A O 1
ATOM 1746 N N . THR A 1 230 ? -30.221 2.367 36.373 1.00 92.62 230 THR A N 1
ATOM 1747 C CA . THR A 1 230 ? -31.282 2.448 35.357 1.00 92.62 230 THR A CA 1
ATOM 1748 C C . THR A 1 230 ? -32.489 1.631 35.765 1.00 92.62 230 THR A C 1
ATOM 1750 O O . THR A 1 230 ? -32.341 0.566 36.358 1.00 92.62 230 THR A O 1
ATOM 1753 N N . GLY A 1 231 ? -33.688 2.096 35.428 1.00 87.69 231 GLY A N 1
ATOM 1754 C CA . GLY A 1 231 ? -34.904 1.339 35.702 1.00 87.69 231 GLY A CA 1
ATOM 1755 C C . GLY A 1 231 ? -36.176 2.165 35.639 1.00 87.69 231 GLY A C 1
ATOM 1756 O O . GLY A 1 231 ? -36.157 3.346 35.284 1.00 87.69 231 GLY A O 1
ATOM 1757 N N . GLY A 1 232 ? -37.276 1.521 36.015 1.00 84.75 232 GLY A N 1
ATOM 1758 C CA . GLY A 1 232 ? -38.610 2.110 35.980 1.00 84.75 232 GLY A CA 1
ATOM 1759 C C . GLY A 1 232 ? -39.285 1.985 34.613 1.00 84.75 232 GLY A C 1
ATOM 1760 O O . GLY A 1 232 ? -39.072 1.011 33.892 1.00 84.75 232 GLY A O 1
ATOM 1761 N N . GLU A 1 233 ? -40.162 2.927 34.277 1.00 81.50 233 GLU A N 1
ATOM 1762 C CA . GLU A 1 233 ? -41.027 2.835 33.094 1.00 81.50 233 GLU A CA 1
ATOM 1763 C C . GLU A 1 233 ? -40.308 3.238 31.804 1.00 81.50 233 GLU A C 1
ATOM 1765 O O . GLU A 1 233 ? -40.361 2.513 30.810 1.00 81.50 233 GLU A O 1
ATOM 1770 N N . VAL A 1 234 ? -39.622 4.384 31.829 1.00 80.69 234 VAL A N 1
ATOM 1771 C CA . VAL A 1 234 ? -38.889 4.940 30.683 1.00 80.69 234 VAL A CA 1
ATOM 1772 C C . VAL A 1 234 ? -37.520 5.420 31.165 1.00 80.69 234 VAL A C 1
ATOM 1774 O O . VAL A 1 234 ? -37.354 6.608 31.442 1.00 80.69 234 VAL A O 1
ATOM 1777 N N . PRO A 1 235 ? -36.530 4.525 31.319 1.00 77.75 235 PRO A N 1
ATOM 1778 C CA . PRO A 1 235 ? -35.216 4.905 31.823 1.00 77.75 235 PRO A CA 1
ATOM 1779 C C . PRO A 1 235 ? -34.529 5.884 30.863 1.00 77.75 235 PRO A C 1
ATOM 1781 O O . PRO A 1 235 ? -34.367 5.611 29.675 1.00 77.75 235 PRO A O 1
ATOM 1784 N N . HIS A 1 236 ? -34.097 7.021 31.391 1.00 82.06 236 HIS A N 1
ATOM 1785 C CA . HIS A 1 236 ? -33.322 8.040 30.685 1.00 82.06 236 HIS A CA 1
ATOM 1786 C C . HIS A 1 236 ? -32.383 8.712 31.678 1.00 82.06 236 HIS A C 1
ATOM 1788 O O . HIS A 1 236 ? -32.652 8.707 32.871 1.00 82.06 236 HIS A O 1
ATOM 1794 N N . VAL A 1 237 ? -31.277 9.287 31.209 1.00 86.75 237 VAL A N 1
ATOM 1795 C CA . VAL A 1 237 ? -30.302 9.940 32.092 1.00 86.75 237 VAL A CA 1
ATOM 1796 C C . VAL A 1 237 ? -30.944 11.162 32.749 1.00 86.75 237 VAL A C 1
ATOM 1798 O O . VAL A 1 237 ? -31.259 12.117 32.051 1.00 86.75 237 VAL A O 1
ATOM 1801 N N . GLY A 1 238 ? -31.119 11.127 34.070 1.00 84.88 238 GLY A N 1
ATOM 1802 C CA . GLY A 1 238 ? -31.662 12.237 34.858 1.00 84.88 238 GLY A CA 1
ATOM 1803 C C . GLY A 1 238 ? -30.579 13.026 35.597 1.00 84.88 238 GLY A C 1
ATOM 1804 O O . GLY A 1 238 ? -30.700 14.240 35.761 1.00 84.88 238 GLY A O 1
ATOM 1805 N N . ALA A 1 239 ? -29.493 12.365 36.014 1.00 91.75 239 ALA A N 1
ATOM 1806 C CA . ALA A 1 239 ? -28.357 13.018 36.664 1.00 91.75 239 ALA A CA 1
ATOM 1807 C C . ALA A 1 239 ? -27.041 12.239 36.509 1.00 91.75 239 ALA A C 1
ATOM 1809 O O . ALA A 1 239 ? -27.033 11.012 36.393 1.00 91.75 239 ALA A O 1
ATOM 1810 N N . VAL A 1 240 ? -25.918 12.958 36.577 1.00 95.00 240 VAL A N 1
ATOM 1811 C CA . VAL A 1 240 ? -24.570 12.387 36.708 1.00 95.00 240 VAL A CA 1
ATOM 1812 C C . VAL A 1 240 ? -23.862 13.035 37.892 1.00 95.00 240 VAL A C 1
ATOM 1814 O O . VAL A 1 240 ? -23.633 14.243 37.883 1.00 95.00 240 VAL A O 1
ATOM 1817 N N . SER A 1 241 ? -23.484 12.230 38.882 1.00 96.31 241 SER A N 1
ATOM 1818 C CA . SER A 1 241 ? -22.749 12.648 40.078 1.00 96.31 241 SER A CA 1
ATOM 1819 C C . SER A 1 241 ? -21.333 12.078 40.060 1.00 96.31 241 SER A C 1
ATOM 1821 O O . SER A 1 241 ? -21.141 10.885 39.844 1.00 96.31 241 SER A O 1
ATOM 1823 N N . LEU A 1 242 ? -20.333 12.921 40.298 1.00 96.31 242 LEU A N 1
ATOM 1824 C CA . LEU A 1 242 ? -18.922 12.548 40.371 1.00 96.31 242 LEU A CA 1
ATOM 1825 C C . LEU A 1 242 ? -18.381 12.884 41.758 1.00 96.31 242 LEU A C 1
ATOM 1827 O O . LEU A 1 242 ? -18.401 14.050 42.141 1.00 96.31 242 LEU A O 1
ATOM 1831 N N . ALA A 1 243 ? -17.860 11.890 42.472 1.00 96.56 243 ALA A N 1
ATOM 1832 C CA . ALA A 1 243 ? -16.912 12.109 43.559 1.00 96.56 243 ALA A CA 1
ATOM 1833 C C . ALA A 1 243 ? -15.500 12.164 42.956 1.00 96.56 243 ALA A C 1
ATOM 1835 O O . ALA A 1 243 ? -15.071 11.196 42.325 1.00 96.56 243 ALA A O 1
ATOM 1836 N N . ASP A 1 244 ? -14.811 13.296 43.097 1.00 92.12 244 ASP A N 1
ATOM 1837 C CA . ASP A 1 244 ? -13.453 13.487 42.572 1.00 92.12 244 ASP A CA 1
ATOM 1838 C C . ASP A 1 244 ? -12.362 12.878 43.478 1.00 92.12 244 ASP A C 1
ATOM 1840 O O . ASP A 1 244 ? -12.654 12.203 44.465 1.00 92.12 244 ASP A O 1
ATOM 1844 N N . GLU A 1 245 ? -11.088 13.105 43.146 1.00 89.50 245 GLU A N 1
ATOM 1845 C CA . GLU A 1 245 ? -9.935 12.599 43.911 1.00 89.50 245 GLU A CA 1
ATOM 1846 C C . GLU A 1 245 ? -9.895 13.088 45.368 1.00 89.50 245 GLU A C 1
ATOM 1848 O O . GLU A 1 245 ? -9.314 12.424 46.224 1.00 89.50 245 GLU A O 1
ATOM 1853 N N . ALA A 1 246 ? -10.518 14.232 45.672 1.00 89.19 246 ALA A N 1
ATOM 1854 C CA . ALA A 1 246 ? -10.629 14.757 47.030 1.00 89.19 246 ALA A CA 1
ATOM 1855 C C . ALA A 1 246 ? -11.898 14.258 47.747 1.00 89.19 246 ALA A C 1
ATOM 1857 O O . ALA A 1 246 ? -12.101 14.547 48.930 1.00 89.19 246 ALA A O 1
ATOM 1858 N N . GLY A 1 247 ? -12.760 13.509 47.053 1.00 87.38 247 GLY A N 1
ATOM 1859 C CA . GLY A 1 247 ? -14.079 13.108 47.529 1.00 87.38 247 GLY A CA 1
ATOM 1860 C C . GLY A 1 247 ? -15.112 14.232 47.480 1.00 87.38 247 GLY A C 1
ATOM 1861 O O . GLY A 1 247 ? -16.165 14.110 48.109 1.00 87.38 247 GLY A O 1
ATOM 1862 N N . GLN A 1 248 ? -14.831 15.332 46.772 1.00 94.38 248 GLN A N 1
ATOM 1863 C CA . GLN A 1 248 ? -15.811 16.387 46.545 1.00 94.38 248 GLN A CA 1
ATOM 1864 C C . GLN A 1 248 ? -16.820 15.903 45.501 1.00 94.38 248 GLN A C 1
ATOM 1866 O O . GLN A 1 248 ? -16.448 15.445 44.422 1.00 94.38 248 GLN A O 1
ATOM 1871 N N . ILE A 1 249 ? -18.110 16.017 45.824 1.00 95.19 249 ILE A N 1
ATOM 1872 C CA . ILE A 1 249 ? -19.188 15.582 44.936 1.00 95.19 249 ILE A CA 1
ATOM 1873 C C . ILE A 1 249 ? -19.635 16.752 44.057 1.00 95.19 249 ILE A C 1
ATOM 1875 O O . ILE A 1 249 ? -19.930 17.838 44.559 1.00 95.19 249 ILE A O 1
ATOM 1879 N N . ARG A 1 250 ? -19.697 16.524 42.744 1.00 94.69 250 ARG A N 1
ATOM 1880 C CA . ARG A 1 250 ? -20.257 17.449 41.750 1.00 94.69 250 ARG A CA 1
ATOM 1881 C C . ARG A 1 250 ? -21.327 16.728 40.948 1.00 94.69 250 ARG A C 1
ATOM 1883 O O . ARG A 1 250 ? -21.065 15.641 40.439 1.00 94.69 250 ARG A O 1
ATOM 1890 N N . THR A 1 251 ? -22.495 17.345 40.795 1.00 92.75 251 THR A N 1
ATOM 1891 C CA . THR A 1 251 ? -23.612 16.747 40.056 1.00 92.75 251 THR A CA 1
ATOM 1892 C C . THR A 1 251 ? -24.090 17.653 38.938 1.00 92.75 251 THR A C 1
ATOM 1894 O O . THR A 1 251 ? -24.250 18.857 39.128 1.00 92.75 251 THR A O 1
ATOM 1897 N N . ILE A 1 252 ? -24.347 17.051 37.780 1.00 92.00 252 ILE A N 1
ATOM 1898 C CA . ILE A 1 252 ? -25.083 17.656 36.674 1.00 92.00 252 ILE A CA 1
ATOM 1899 C C . ILE A 1 252 ? -26.436 16.944 36.613 1.00 92.00 252 ILE A C 1
ATOM 1901 O O . ILE A 1 252 ? -26.499 15.774 36.235 1.00 92.00 252 ILE A O 1
ATOM 1905 N N . GLY A 1 253 ? -27.497 17.625 37.042 1.00 85.88 253 GLY A N 1
ATOM 1906 C CA . GLY A 1 253 ? -28.881 17.159 36.927 1.00 85.88 253 GLY A CA 1
ATOM 1907 C C . GLY A 1 253 ? -29.582 17.800 35.730 1.00 85.88 253 GLY A C 1
ATOM 1908 O O . GLY A 1 253 ? -29.269 18.935 35.371 1.00 85.88 253 GLY A O 1
ATOM 1909 N N . LEU A 1 254 ? -30.520 17.081 35.114 1.00 83.19 254 LEU A N 1
ATOM 1910 C CA . LEU A 1 254 ? -31.451 17.652 34.141 1.00 83.19 254 LEU A CA 1
ATOM 1911 C C . LEU A 1 254 ? -32.687 18.215 34.861 1.00 83.19 254 LEU A C 1
ATOM 1913 O O . LEU A 1 254 ? -33.155 17.651 35.850 1.00 83.19 254 LEU A O 1
ATOM 1917 N N . ASP A 1 255 ? -33.233 19.327 34.369 1.00 72.25 255 ASP A N 1
ATOM 1918 C CA . ASP A 1 255 ? -34.396 19.974 34.986 1.00 72.25 255 ASP A CA 1
ATOM 1919 C C . ASP A 1 255 ? -35.617 19.041 35.009 1.00 72.25 255 ASP A C 1
ATOM 1921 O O . ASP A 1 255 ? -35.986 18.450 33.997 1.00 72.25 255 ASP A O 1
ATOM 1925 N N . GLY A 1 256 ? -36.264 18.922 36.174 1.00 66.06 256 GLY A N 1
ATOM 1926 C CA . GLY A 1 256 ? -37.406 18.021 36.387 1.00 66.06 256 GLY A CA 1
ATOM 1927 C C . GLY A 1 256 ? -37.042 16.635 36.936 1.00 66.06 256 GLY A C 1
ATOM 1928 O O . GLY A 1 256 ? -37.944 15.901 37.340 1.00 66.06 256 GLY A O 1
ATOM 1929 N N . HIS A 1 257 ? -35.748 16.316 37.041 1.00 72.81 257 HIS A N 1
ATOM 1930 C CA . HIS A 1 257 ? -35.225 15.050 37.560 1.00 72.81 257 HIS A CA 1
ATOM 1931 C C . HIS A 1 257 ? -34.795 15.178 39.030 1.00 72.81 257 HIS A C 1
ATOM 1933 O O . HIS A 1 257 ? -34.243 16.192 39.457 1.00 72.81 257 HIS A O 1
ATOM 1939 N N . LYS A 1 258 ? -35.069 14.151 39.840 1.00 76.12 258 LYS A N 1
ATOM 1940 C CA . LYS A 1 258 ? -34.704 14.063 41.273 1.00 76.12 258 LYS A CA 1
ATOM 1941 C C . LYS A 1 258 ? -33.585 13.053 41.546 1.00 76.12 258 LYS A C 1
ATOM 1943 O O . LYS A 1 258 ? -33.182 12.852 42.692 1.00 76.12 258 LYS A O 1
ATOM 1948 N N . GLU A 1 259 ? -33.055 12.453 40.491 1.00 81.19 259 GLU A N 1
ATOM 1949 C CA . GLU A 1 259 ? -32.050 11.397 40.481 1.00 81.19 259 GLU A CA 1
ATOM 1950 C C . GLU A 1 259 ? -30.701 11.870 41.052 1.00 81.19 259 GLU A C 1
ATOM 1952 O O . GLU A 1 259 ? -29.905 11.049 41.508 1.00 81.19 259 GLU A O 1
ATOM 1957 N N . GLN A 1 260 ? -30.477 13.189 41.126 1.00 84.50 260 GLN A N 1
ATOM 1958 C CA . GLN A 1 260 ? -29.317 13.809 41.775 1.00 84.50 260 GLN A CA 1
ATOM 1959 C C . GLN A 1 260 ? -29.133 13.339 43.224 1.00 84.50 260 GLN A C 1
ATOM 1961 O O . GLN A 1 260 ? -28.015 13.027 43.621 1.00 84.50 260 GLN A O 1
ATOM 1966 N N . VAL A 1 261 ? -30.213 13.220 44.003 1.00 86.19 261 VAL A N 1
ATOM 1967 C CA . VAL A 1 261 ? -30.122 12.824 45.422 1.00 86.19 261 VAL A CA 1
ATOM 1968 C C . VAL A 1 261 ? -29.561 11.405 45.565 1.00 86.19 261 VAL A C 1
ATOM 1970 O O . VAL A 1 261 ? -28.746 11.131 46.448 1.00 86.19 261 VAL A O 1
ATOM 1973 N N . VAL A 1 262 ? -29.979 10.502 44.676 1.00 89.19 262 VAL A N 1
ATOM 1974 C CA . VAL A 1 262 ? -29.506 9.113 44.651 1.00 89.19 262 VAL A CA 1
ATOM 1975 C C . VAL A 1 262 ? -28.061 9.059 44.154 1.00 89.19 262 VAL A C 1
ATOM 1977 O O . VAL A 1 262 ? -27.223 8.424 44.794 1.00 89.19 262 VAL A O 1
ATOM 1980 N N . GLY A 1 263 ? -27.754 9.769 43.062 1.00 91.19 263 GLY A N 1
ATOM 1981 C CA . GLY A 1 263 ? -26.414 9.829 42.477 1.00 91.19 263 GLY A CA 1
ATOM 1982 C C . GLY A 1 263 ? -25.355 10.348 43.450 1.00 91.19 263 GLY A C 1
ATOM 1983 O O . GLY A 1 263 ? -24.308 9.721 43.610 1.00 91.19 263 GLY A O 1
ATOM 1984 N N . GLU A 1 264 ? -25.640 11.444 44.159 1.00 93.75 264 GLU A N 1
ATOM 1985 C CA . GLU A 1 264 ? -24.720 12.048 45.130 1.00 93.75 264 GLU A CA 1
ATOM 1986 C C . GLU A 1 264 ? -24.424 11.106 46.289 1.00 93.75 264 GLU A C 1
ATOM 1988 O O . GLU A 1 264 ? -23.265 10.899 46.658 1.00 93.75 264 GLU A O 1
ATOM 1993 N N . ARG A 1 265 ? -25.470 10.484 46.838 1.00 93.69 265 ARG A N 1
ATOM 1994 C CA . ARG A 1 265 ? -25.318 9.531 47.933 1.00 93.69 265 ARG A CA 1
ATOM 1995 C C . ARG A 1 265 ? -24.462 8.342 47.512 1.00 93.69 265 ARG A C 1
ATOM 1997 O O . ARG A 1 265 ? -23.509 8.011 48.210 1.00 93.69 265 ARG A O 1
ATOM 2004 N N . TRP A 1 266 ? -24.767 7.728 46.370 1.00 96.12 266 TRP A N 1
ATOM 2005 C CA . TRP A 1 266 ? -23.999 6.595 45.852 1.00 96.12 266 TRP A CA 1
ATOM 2006 C C . TRP A 1 266 ? -22.534 6.970 45.598 1.00 96.12 266 TRP A C 1
ATOM 2008 O O . TRP A 1 266 ? -21.642 6.245 46.036 1.00 96.12 266 TRP A O 1
ATOM 2018 N N . ALA A 1 267 ? -22.268 8.119 44.969 1.00 95.00 267 ALA A N 1
ATOM 2019 C CA . ALA A 1 267 ? -20.906 8.574 44.694 1.00 95.00 267 ALA A CA 1
ATOM 2020 C C . ALA A 1 267 ? -20.099 8.754 45.991 1.00 95.00 267 ALA A C 1
ATOM 2022 O O . ALA A 1 267 ? -18.981 8.251 46.104 1.00 95.00 267 ALA A O 1
ATOM 2023 N N . GLY A 1 268 ? -20.683 9.412 47.000 1.00 94.56 268 GLY A N 1
ATOM 2024 C CA . GLY A 1 268 ? -20.024 9.644 48.286 1.00 94.56 268 GLY A CA 1
ATOM 2025 C C . GLY A 1 268 ? -19.775 8.367 49.088 1.00 94.56 268 GLY A C 1
ATOM 2026 O O . GLY A 1 268 ? -18.702 8.185 49.664 1.00 94.56 268 GLY A O 1
ATOM 2027 N N . GLU A 1 269 ? -20.751 7.466 49.124 1.00 95.00 269 GLU A N 1
ATOM 2028 C CA . GLU A 1 269 ? -20.650 6.207 49.860 1.00 95.00 269 GLU A CA 1
ATOM 2029 C C . GLU A 1 269 ? -19.637 5.240 49.230 1.00 95.00 269 GLU A C 1
ATOM 2031 O O . GLU A 1 269 ? -18.831 4.642 49.943 1.00 95.00 269 GLU A O 1
ATOM 2036 N N . LEU A 1 270 ? -19.617 5.123 47.900 1.00 93.50 270 LEU A N 1
ATOM 2037 C CA . LEU A 1 270 ? -18.664 4.265 47.192 1.00 93.50 270 LEU A CA 1
ATOM 2038 C C . LEU A 1 270 ? -17.242 4.840 47.215 1.00 93.50 270 LEU A C 1
ATOM 2040 O O . LEU A 1 270 ? -16.279 4.088 47.388 1.00 93.50 270 LEU A O 1
ATOM 2044 N N . TYR A 1 271 ? -17.096 6.169 47.153 1.00 92.19 271 TYR A N 1
ATOM 2045 C CA . TYR A 1 271 ? -15.806 6.832 47.356 1.00 92.19 271 TYR A CA 1
ATOM 2046 C C . TYR A 1 271 ? -15.207 6.495 48.728 1.00 92.19 271 TYR A C 1
ATOM 2048 O O . TYR A 1 271 ? -14.003 6.272 48.846 1.00 92.19 271 TYR A O 1
ATOM 2056 N N . ARG A 1 272 ? -16.021 6.401 49.789 1.00 90.56 272 ARG A N 1
ATOM 2057 C CA . ARG A 1 272 ? -15.517 6.046 51.130 1.00 90.56 272 ARG A CA 1
ATOM 2058 C C . ARG A 1 272 ? -14.911 4.646 51.196 1.00 90.56 272 ARG A C 1
ATOM 2060 O O . ARG A 1 272 ? -14.039 4.446 52.039 1.00 90.56 272 ARG A O 1
ATOM 2067 N N . ILE A 1 273 ? -15.339 3.733 50.325 1.00 86.62 273 ILE A N 1
ATOM 2068 C CA . ILE A 1 273 ? -14.804 2.370 50.236 1.00 86.62 273 ILE A CA 1
ATOM 2069 C C . ILE A 1 273 ? -13.488 2.360 49.465 1.00 86.62 273 ILE A C 1
ATOM 2071 O O . ILE A 1 273 ? -12.488 1.873 49.985 1.00 86.62 273 ILE A O 1
ATOM 2075 N N . LYS A 1 274 ? -13.481 2.893 48.235 1.00 81.38 274 LYS A N 1
ATOM 2076 C CA . LYS A 1 274 ? -12.323 2.755 47.337 1.00 81.38 274 LYS A CA 1
ATOM 2077 C C . LYS A 1 274 ? -11.264 3.843 47.523 1.00 81.38 274 LYS A C 1
ATOM 2079 O O . LYS A 1 274 ? -10.101 3.598 47.238 1.00 81.38 274 LYS A O 1
ATOM 2084 N N . LYS A 1 275 ? -11.654 5.025 48.015 1.00 87.94 275 LYS A N 1
ATOM 2085 C CA . LYS A 1 275 ? -10.823 6.245 48.062 1.00 87.94 275 LYS A CA 1
ATOM 2086 C C . LYS A 1 275 ? -10.262 6.636 46.690 1.00 87.94 275 LYS A C 1
ATOM 2088 O O . LYS A 1 275 ? -9.157 7.150 46.584 1.00 87.94 275 LYS A O 1
ATOM 2093 N N . GLU A 1 276 ? -11.059 6.407 45.652 1.00 90.81 276 GLU A N 1
ATOM 2094 C CA . GLU A 1 276 ? -10.764 6.736 44.258 1.00 90.81 276 GLU A CA 1
ATOM 2095 C C . GLU A 1 276 ? -11.988 7.398 43.613 1.00 90.81 276 GLU A C 1
ATOM 2097 O O . GLU A 1 276 ? -13.097 7.214 44.126 1.00 90.81 276 GLU A O 1
ATOM 2102 N N . PRO A 1 277 ? -11.830 8.118 42.485 1.00 94.50 277 PRO A N 1
ATOM 2103 C CA . PRO A 1 277 ? -12.944 8.787 41.822 1.00 94.50 277 PRO A CA 1
ATOM 2104 C C . PRO A 1 277 ? -14.107 7.844 41.483 1.00 94.50 277 PRO A C 1
ATOM 2106 O O . PRO A 1 277 ? -13.902 6.749 40.954 1.00 94.50 277 PRO A O 1
ATOM 2109 N N . VAL A 1 278 ? -15.340 8.285 41.751 1.00 96.06 278 VAL A N 1
ATOM 2110 C CA . VAL A 1 278 ? -16.561 7.513 41.468 1.00 96.06 278 VAL A CA 1
ATOM 2111 C C . VAL A 1 278 ? -17.531 8.340 40.642 1.00 96.06 278 VAL A C 1
ATOM 2113 O O . VAL A 1 278 ? -17.993 9.386 41.092 1.00 96.06 278 VAL A O 1
ATOM 2116 N N . SER A 1 279 ? -17.888 7.842 39.460 1.00 96.75 279 SER A N 1
ATOM 2117 C CA . SER A 1 279 ? -18.968 8.390 38.640 1.00 96.75 279 SER A CA 1
ATOM 2118 C C . SER A 1 279 ? -20.233 7.559 38.817 1.00 96.75 279 SER A C 1
ATOM 2120 O O . SER A 1 279 ? -20.200 6.342 38.655 1.00 96.75 279 SER A O 1
ATOM 2122 N N . VAL A 1 280 ? -21.353 8.213 39.109 1.00 96.62 280 VAL A N 1
ATOM 2123 C CA . VAL A 1 280 ? -22.681 7.603 39.183 1.00 96.62 280 VAL A CA 1
ATOM 2124 C C . VAL A 1 280 ? -23.593 8.302 38.190 1.00 96.62 280 VAL A C 1
ATOM 2126 O O . VAL A 1 280 ? -23.897 9.483 38.336 1.00 96.62 280 VAL A O 1
ATOM 2129 N N . THR A 1 281 ? -24.042 7.569 37.179 1.00 95.94 281 THR A N 1
ATOM 2130 C CA . THR A 1 281 ? -25.075 8.019 36.245 1.00 95.94 281 THR A CA 1
ATOM 2131 C C . THR A 1 281 ? -26.401 7.414 36.669 1.00 95.94 281 THR A C 1
ATOM 2133 O O . THR A 1 281 ? -26.530 6.192 36.716 1.00 95.94 281 THR A O 1
ATOM 2136 N N . ALA A 1 282 ? -27.379 8.258 36.979 1.00 93.12 282 ALA A N 1
ATOM 2137 C CA . ALA A 1 282 ? -28.692 7.841 37.436 1.00 93.12 282 ALA A CA 1
ATOM 2138 C C . ALA A 1 282 ? -29.766 8.199 36.407 1.00 93.12 282 ALA A C 1
ATOM 2140 O O . ALA A 1 282 ? -29.901 9.350 35.987 1.00 93.12 282 ALA A O 1
ATOM 2141 N N . GLY A 1 283 ? -30.525 7.185 36.005 1.00 90.12 283 GLY A N 1
ATOM 2142 C CA . GLY A 1 283 ? -31.614 7.289 35.051 1.00 90.12 283 GLY A CA 1
ATOM 2143 C C . GLY A 1 283 ? -32.763 6.352 35.387 1.00 90.12 283 GLY A C 1
ATOM 2144 O O . GLY A 1 283 ? -33.016 5.372 34.682 1.00 90.12 283 GLY A O 1
ATOM 2145 N N . ILE A 1 284 ? -33.413 6.633 36.514 1.00 85.00 284 ILE A N 1
ATOM 2146 C CA . ILE A 1 284 ? -34.524 5.851 37.054 1.00 85.00 284 ILE A CA 1
ATOM 2147 C C . ILE A 1 284 ? -35.777 6.704 36.953 1.00 85.00 284 ILE A C 1
ATOM 2149 O O . ILE A 1 284 ? -35.862 7.738 37.609 1.00 85.00 284 ILE A O 1
ATOM 2153 N N . HIS A 1 285 ? -36.762 6.248 36.185 1.00 83.44 285 HIS A N 1
ATOM 2154 C CA . HIS A 1 285 ? -37.960 7.037 35.936 1.00 83.44 285 HIS A CA 1
ATOM 2155 C C . HIS A 1 285 ? -39.240 6.301 36.319 1.00 83.44 285 HIS A C 1
ATOM 2157 O O . HIS A 1 285 ? -39.547 5.242 35.775 1.00 83.44 285 HIS A O 1
ATOM 2163 N N . TYR A 1 286 ? -40.014 6.910 37.211 1.00 80.44 286 TYR A N 1
ATOM 2164 C CA . TYR A 1 286 ? -41.353 6.471 37.581 1.00 80.44 286 TYR A CA 1
ATOM 2165 C C . TYR A 1 286 ? -42.300 7.667 37.535 1.00 80.44 286 TYR A C 1
ATOM 2167 O O . TYR A 1 286 ? -42.040 8.695 38.168 1.00 80.44 286 TYR A O 1
ATOM 2175 N N . ASP A 1 287 ? -43.407 7.521 36.814 1.00 78.19 287 ASP A N 1
ATOM 2176 C CA . ASP A 1 287 ? -44.389 8.584 36.666 1.00 78.19 287 ASP A CA 1
ATOM 2177 C C . ASP A 1 287 ? -45.316 8.690 37.887 1.00 78.19 287 ASP A C 1
ATOM 2179 O O . ASP A 1 287 ? -45.744 7.698 38.475 1.00 78.19 287 ASP A O 1
ATOM 2183 N N . LYS A 1 288 ? -45.679 9.931 38.242 1.00 78.56 288 LYS A N 1
ATOM 2184 C CA . LYS A 1 288 ? -46.755 10.269 39.202 1.00 78.56 288 LYS A CA 1
ATOM 2185 C C . LYS A 1 288 ? -46.670 9.566 40.571 1.00 78.56 288 LYS A C 1
ATOM 2187 O O . LYS A 1 288 ? -47.701 9.234 41.156 1.00 78.56 288 LYS A O 1
ATOM 2192 N N . LEU A 1 289 ? -45.464 9.392 41.109 1.00 81.19 289 LEU A N 1
ATOM 2193 C CA . LEU A 1 289 ? -45.278 8.812 42.440 1.00 81.19 289 LEU A CA 1
ATOM 2194 C C . LEU A 1 289 ? -45.833 9.707 43.563 1.00 81.19 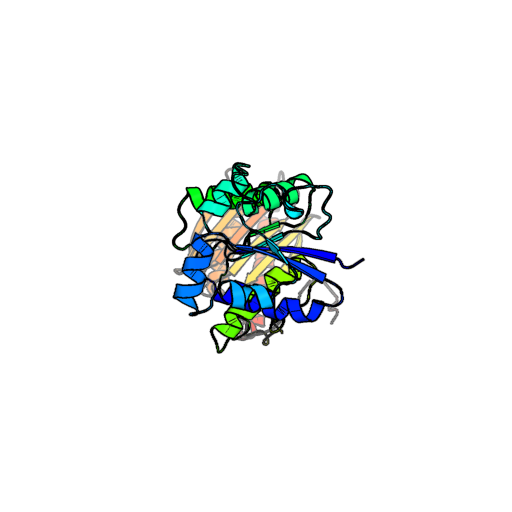289 LEU A C 1
ATOM 2196 O O . LEU A 1 289 ? -45.623 10.925 43.572 1.00 81.19 289 LEU A O 1
ATOM 2200 N N . THR A 1 290 ? -46.484 9.094 44.556 1.00 85.25 290 THR A N 1
ATOM 2201 C CA . THR A 1 290 ? -46.797 9.752 45.836 1.00 85.25 290 THR A CA 1
ATOM 2202 C C . THR A 1 290 ? -45.529 9.948 46.675 1.00 85.25 290 THR A C 1
ATOM 2204 O O . THR A 1 290 ? -44.476 9.383 46.376 1.00 85.25 290 THR A O 1
ATOM 2207 N N . LYS A 1 291 ? -45.600 10.739 47.755 1.00 83.25 291 LYS A N 1
ATOM 2208 C CA . LYS A 1 291 ? -44.449 10.928 48.657 1.00 83.25 291 LYS A CA 1
ATOM 2209 C C . LYS A 1 291 ? -43.986 9.608 49.272 1.00 83.25 291 LYS A C 1
ATOM 2211 O O . LYS A 1 291 ? -42.790 9.342 49.283 1.00 83.25 291 LYS A O 1
ATOM 2216 N N . GLU A 1 292 ? -44.927 8.772 49.700 1.00 84.19 292 GLU A N 1
ATOM 2217 C CA . GLU A 1 292 ? -44.648 7.458 50.284 1.00 84.19 292 GLU A CA 1
ATOM 2218 C C . GLU A 1 292 ? -43.966 6.534 49.263 1.00 84.19 292 GLU A C 1
ATOM 2220 O O . GLU A 1 292 ? -43.046 5.796 49.603 1.00 84.19 292 GLU A O 1
ATOM 2225 N N . GLN A 1 293 ? -44.370 6.605 47.991 1.00 83.19 293 GLN A N 1
ATOM 2226 C CA . GLN A 1 293 ? -43.747 5.825 46.920 1.00 83.19 293 GLN A CA 1
ATOM 2227 C C . GLN A 1 293 ? -42.349 6.342 46.554 1.00 83.19 293 GLN A C 1
ATOM 2229 O O . GLN A 1 293 ? -41.465 5.541 46.269 1.00 83.19 293 GLN A O 1
ATOM 2234 N N . ILE A 1 294 ? -42.114 7.659 46.594 1.00 81.88 294 ILE A N 1
ATOM 2235 C CA . ILE A 1 294 ? -40.766 8.228 46.423 1.00 81.88 294 ILE A CA 1
ATOM 2236 C C . ILE A 1 294 ? -39.847 7.747 47.549 1.00 81.88 294 ILE A C 1
ATOM 2238 O O . ILE A 1 294 ? -38.728 7.316 47.279 1.00 81.88 294 ILE A O 1
ATOM 2242 N N . GLU A 1 295 ? -40.311 7.796 48.799 1.00 84.12 295 GLU A N 1
ATOM 2243 C CA . GLU A 1 295 ? -39.554 7.285 49.946 1.00 84.12 295 GLU A CA 1
ATOM 2244 C C . GLU A 1 295 ? -39.258 5.792 49.801 1.00 84.12 295 GLU A C 1
ATOM 2246 O O . GLU A 1 295 ? -38.133 5.367 50.056 1.00 84.12 295 GLU A O 1
ATOM 2251 N N . TYR A 1 296 ? -40.224 5.011 49.315 1.00 85.69 296 TYR A N 1
ATOM 2252 C CA . TYR A 1 296 ? -40.030 3.594 49.027 1.00 85.69 296 TYR A CA 1
ATOM 2253 C C . TYR A 1 296 ? -38.939 3.354 47.970 1.00 85.69 296 TYR A C 1
ATOM 2255 O O . TYR A 1 296 ? -38.026 2.570 48.217 1.00 85.69 296 TYR A O 1
ATOM 2263 N N . VAL A 1 297 ? -38.955 4.085 46.848 1.00 85.19 297 VAL A N 1
ATOM 2264 C CA . VAL A 1 297 ? -37.899 4.007 45.818 1.00 85.19 297 VAL A CA 1
ATOM 2265 C C . VAL A 1 297 ? -36.536 4.384 46.391 1.00 85.19 297 VAL A C 1
ATOM 2267 O O . VAL A 1 297 ? -35.555 3.683 46.164 1.00 85.19 297 VAL A O 1
ATOM 2270 N N . VAL A 1 298 ? -36.452 5.474 47.156 1.00 85.88 298 VAL A N 1
ATOM 2271 C CA . VAL A 1 298 ? -35.190 5.910 47.772 1.00 85.88 298 VAL A CA 1
ATOM 2272 C C . VAL A 1 298 ? -34.669 4.870 48.765 1.00 85.88 298 VAL A C 1
ATOM 2274 O O . VAL A 1 298 ? -33.462 4.636 48.811 1.00 85.88 298 VAL A O 1
ATOM 2277 N N . ASN A 1 299 ? -35.550 4.240 49.543 1.00 88.50 299 ASN A N 1
ATOM 2278 C CA . ASN A 1 299 ? -35.179 3.172 50.467 1.00 88.50 299 ASN A CA 1
ATOM 2279 C C . ASN A 1 299 ? -34.648 1.948 49.719 1.00 88.50 299 ASN A C 1
ATOM 2281 O O . ASN A 1 299 ? -33.561 1.486 50.056 1.00 88.50 299 ASN A O 1
ATOM 2285 N N . GLU A 1 300 ? -35.318 1.508 48.653 1.00 90.06 300 GLU A N 1
ATOM 2286 C CA . GLU A 1 300 ? -34.832 0.402 47.822 1.00 90.06 300 GLU A CA 1
ATOM 2287 C C . GLU A 1 300 ? -33.456 0.713 47.215 1.00 90.06 300 GLU A C 1
ATOM 2289 O O . GLU A 1 300 ? -32.538 -0.103 47.258 1.00 90.06 300 GLU A O 1
ATOM 2294 N N . MET A 1 301 ? -33.262 1.938 46.717 1.00 90.75 301 MET A N 1
ATOM 2295 C CA . MET A 1 301 ? -31.967 2.380 46.195 1.00 90.75 301 MET A CA 1
ATOM 2296 C C . MET A 1 301 ? -30.865 2.393 47.261 1.00 90.75 301 MET A C 1
ATOM 2298 O O . MET A 1 301 ? -29.690 2.250 46.920 1.00 90.75 301 MET A O 1
ATOM 2302 N N . ASN A 1 302 ? -31.213 2.572 48.538 1.00 91.50 302 ASN A N 1
ATOM 2303 C CA . ASN A 1 302 ? -30.261 2.448 49.640 1.00 91.50 302 ASN A CA 1
ATOM 2304 C C . ASN A 1 302 ? -29.956 0.979 49.953 1.00 91.50 302 ASN A C 1
ATOM 2306 O O . ASN A 1 302 ? -28.805 0.660 50.232 1.00 91.50 302 ASN A O 1
ATOM 2310 N N . GLU A 1 303 ? -30.942 0.087 49.873 1.00 92.69 303 GLU A N 1
ATOM 2311 C CA . GLU A 1 303 ? -30.719 -1.355 50.035 1.00 92.69 303 GLU A CA 1
ATOM 2312 C C . GLU A 1 303 ? -29.805 -1.903 48.930 1.00 92.69 303 GLU A C 1
ATOM 2314 O O . GLU A 1 303 ? -28.804 -2.556 49.228 1.00 92.69 303 GLU A O 1
ATOM 2319 N N . MET A 1 304 ? -30.064 -1.532 47.670 1.00 94.25 304 MET A N 1
ATOM 2320 C CA . MET A 1 304 ? -29.192 -1.843 46.530 1.00 94.25 304 MET A CA 1
ATOM 2321 C C . MET A 1 304 ? -27.760 -1.331 46.740 1.00 94.25 304 MET A C 1
ATOM 2323 O O . MET A 1 304 ? -26.792 -2.017 46.409 1.00 94.25 304 MET A O 1
ATOM 2327 N N . LEU A 1 305 ? -27.602 -0.127 47.301 1.00 94.69 305 LEU A N 1
ATOM 2328 C CA . LEU A 1 305 ? -26.285 0.427 47.612 1.00 94.69 305 LEU A CA 1
ATOM 2329 C C . LEU A 1 305 ? -25.552 -0.430 48.647 1.00 94.69 305 LEU A C 1
ATOM 2331 O O . LEU A 1 305 ? -24.379 -0.737 48.451 1.00 94.69 305 LEU A O 1
ATOM 2335 N N . GLU A 1 306 ? -26.215 -0.837 49.729 1.00 94.38 306 GLU A N 1
ATOM 2336 C CA . GLU A 1 306 ? -25.599 -1.692 50.749 1.00 94.38 306 GLU A CA 1
ATOM 2337 C C . GLU A 1 306 ? -25.206 -3.072 50.194 1.00 94.38 306 GLU A C 1
ATOM 2339 O O . GLU A 1 306 ? -24.147 -3.600 50.548 1.00 94.38 306 GLU A O 1
ATOM 2344 N N . GLU A 1 307 ? -25.977 -3.625 49.254 1.00 92.88 307 GLU A N 1
ATOM 2345 C CA . GLU A 1 307 ? -25.591 -4.844 48.537 1.00 92.88 307 GLU A CA 1
ATOM 2346 C C . GLU A 1 307 ? -24.325 -4.635 47.693 1.00 92.88 307 GLU A C 1
ATOM 2348 O O . GLU A 1 307 ? -23.367 -5.405 47.816 1.00 92.88 307 GLU A O 1
ATOM 2353 N N . VAL A 1 308 ? -24.261 -3.552 46.909 1.00 92.06 308 VAL A N 1
ATOM 2354 C CA . VAL A 1 308 ? -23.061 -3.179 46.140 1.00 92.06 308 VAL A CA 1
ATOM 2355 C C . VAL A 1 308 ? -21.848 -3.032 47.057 1.00 92.06 308 VAL A C 1
ATOM 2357 O O . VAL A 1 308 ? -20.785 -3.582 46.764 1.00 92.06 308 VAL A O 1
ATOM 2360 N N . LYS A 1 309 ? -21.992 -2.342 48.194 1.00 92.25 309 LYS A N 1
ATOM 2361 C CA . LYS A 1 309 ? -20.915 -2.206 49.183 1.00 92.25 309 LYS A CA 1
ATOM 2362 C C . LYS A 1 309 ? -20.466 -3.562 49.720 1.00 92.25 309 LYS A C 1
ATOM 2364 O O . LYS A 1 309 ? -19.265 -3.801 49.822 1.00 92.25 309 LYS A O 1
ATOM 2369 N N . SER A 1 310 ? -21.405 -4.455 50.040 1.00 89.38 310 SER A N 1
ATOM 2370 C CA . SER A 1 310 ? -21.096 -5.809 50.510 1.00 89.38 310 SER A CA 1
ATOM 2371 C C . SER A 1 310 ? -20.293 -6.594 49.473 1.00 89.38 310 SER A C 1
ATOM 2373 O O . SER A 1 310 ? -19.301 -7.233 49.825 1.00 89.38 310 SER A O 1
ATOM 2375 N N . ILE A 1 311 ? -20.676 -6.518 48.193 1.00 87.00 311 ILE A N 1
ATOM 2376 C CA . ILE A 1 311 ? -19.965 -7.172 47.087 1.00 87.00 311 ILE A CA 1
ATOM 2377 C C . ILE A 1 311 ? -18.544 -6.614 46.957 1.00 87.00 311 ILE A C 1
ATOM 2379 O O . ILE A 1 311 ? -17.592 -7.394 46.902 1.00 87.00 311 ILE A O 1
ATOM 2383 N N . LEU A 1 312 ? -18.390 -5.287 46.969 1.00 85.88 312 LEU A N 1
ATOM 2384 C CA . LEU A 1 312 ? -17.088 -4.623 46.861 1.00 85.88 312 LEU A CA 1
ATOM 2385 C C . LEU A 1 312 ? -16.160 -4.957 48.037 1.00 85.88 312 LEU A C 1
ATOM 2387 O O . LEU A 1 312 ? -14.982 -5.228 47.825 1.00 85.88 312 LEU A O 1
ATOM 2391 N N . LEU A 1 313 ? -16.683 -4.986 49.266 1.00 84.06 313 LEU A N 1
ATOM 2392 C CA . LEU A 1 313 ? -15.910 -5.340 50.462 1.00 84.06 313 LEU A CA 1
ATOM 2393 C C . LEU A 1 313 ? -15.506 -6.821 50.471 1.00 84.06 313 LEU A C 1
ATOM 2395 O O . LEU A 1 313 ? -14.383 -7.146 50.847 1.00 84.06 313 LEU A O 1
ATOM 2399 N N . LYS A 1 314 ? -16.386 -7.727 50.022 1.00 79.25 314 LYS A N 1
ATOM 2400 C CA . LYS A 1 314 ? -16.076 -9.166 49.913 1.00 79.25 314 LYS A CA 1
ATOM 2401 C C . LYS A 1 314 ? -14.966 -9.459 48.904 1.00 79.25 314 LYS A C 1
ATOM 2403 O O . LYS A 1 314 ? -14.212 -10.401 49.113 1.00 79.25 314 LYS A O 1
ATOM 2408 N N . HIS A 1 315 ? -14.857 -8.654 47.849 1.00 71.62 315 HIS A N 1
ATOM 2409 C CA . HIS A 1 315 ? -13.879 -8.835 46.770 1.00 71.62 315 HIS A CA 1
ATOM 2410 C C . HIS A 1 315 ? -12.724 -7.825 46.840 1.00 71.62 315 HIS A C 1
ATOM 2412 O O . HIS A 1 315 ? -12.004 -7.622 45.866 1.00 71.62 315 HIS A O 1
ATOM 2418 N N . GLN A 1 316 ? -12.502 -7.199 47.999 1.00 64.56 316 GLN A N 1
ATOM 2419 C CA . GLN A 1 316 ? -11.456 -6.190 48.183 1.00 64.56 316 GLN A CA 1
ATOM 2420 C C . GLN A 1 316 ? -10.037 -6.744 47.940 1.00 64.56 316 GLN A C 1
ATOM 2422 O O . GLN A 1 316 ? -9.154 -5.999 47.522 1.00 64.56 316 GLN A O 1
ATOM 2427 N N . SER A 1 317 ? -9.825 -8.052 48.135 1.00 54.44 317 SER A N 1
ATOM 2428 C CA . SER A 1 317 ? -8.578 -8.754 47.795 1.00 54.44 317 SER A CA 1
ATOM 2429 C C . SER A 1 317 ? -8.385 -8.982 46.289 1.00 54.44 317 SER A C 1
ATOM 2431 O O . SER A 1 317 ? -7.254 -8.908 45.816 1.00 54.44 317 SER A O 1
ATOM 2433 N N . ASP A 1 318 ? -9.469 -9.203 45.535 1.00 53.47 318 ASP A N 1
ATOM 2434 C CA . ASP A 1 318 ? -9.456 -9.375 44.068 1.00 53.47 318 ASP A CA 1
ATOM 2435 C C . ASP A 1 318 ? -9.393 -8.023 43.334 1.00 53.47 318 ASP A C 1
ATOM 2437 O O . ASP A 1 318 ? -8.992 -7.932 42.180 1.00 53.47 318 ASP A O 1
ATOM 2441 N N . LEU A 1 319 ? -9.741 -6.939 44.027 1.00 50.91 319 LEU A N 1
ATOM 2442 C CA . LEU A 1 319 ? -9.641 -5.562 43.543 1.00 50.91 319 LEU A CA 1
ATOM 2443 C C . LEU A 1 319 ? -8.221 -4.971 43.650 1.00 50.91 319 LEU A C 1
ATOM 2445 O O . LEU A 1 319 ? -7.974 -3.888 43.124 1.00 50.91 319 LEU A O 1
ATOM 2449 N N . GLY A 1 320 ? -7.293 -5.671 44.319 1.00 43.75 320 GLY A N 1
ATOM 2450 C CA . GLY A 1 320 ? -5.874 -5.305 44.450 1.00 43.75 320 GLY A CA 1
ATOM 2451 C C . GLY A 1 320 ? -4.897 -6.275 43.769 1.00 43.75 320 GLY A C 1
ATOM 2452 O O . GLY A 1 320 ? -3.684 -6.074 43.839 1.00 43.75 320 GLY A O 1
ATOM 2453 N N . GLY A 1 321 ? -5.393 -7.328 43.114 1.00 39.50 321 GLY A N 1
ATOM 2454 C CA . GLY A 1 321 ? -4.590 -8.355 42.452 1.00 39.50 321 GLY A CA 1
ATOM 2455 C C . GLY A 1 321 ? -5.386 -9.044 41.346 1.00 39.50 321 GLY A C 1
ATOM 2456 O O . GLY A 1 321 ? -6.589 -9.203 41.457 1.00 39.50 321 GLY A O 1
ATOM 2457 N N . SER A 1 322 ? -4.722 -9.427 40.254 1.00 42.09 322 SER A N 1
ATOM 2458 C CA . SER A 1 322 ? -5.364 -9.952 39.039 1.00 42.09 322 SER A CA 1
ATOM 2459 C C . SER A 1 322 ? -6.318 -11.125 39.316 1.00 42.09 322 SER A C 1
ATOM 2461 O O . SER A 1 322 ? -5.833 -12.241 39.500 1.00 42.09 322 SER A O 1
ATOM 2463 N N . CYS A 1 323 ? -7.637 -10.902 39.273 1.00 34.91 323 CYS A N 1
ATOM 2464 C CA . CYS A 1 323 ? -8.641 -11.966 39.369 1.00 34.91 323 CYS A CA 1
ATOM 2465 C C . CYS A 1 323 ? -9.941 -11.656 38.590 1.00 34.91 323 CYS A C 1
ATOM 2467 O O . CYS A 1 323 ? -10.685 -10.747 38.927 1.00 34.91 323 CYS A O 1
ATOM 2469 N N . LEU A 1 324 ? -10.161 -12.496 37.566 1.00 36.97 324 LEU A N 1
ATOM 2470 C CA . LEU A 1 324 ? -11.400 -13.095 37.028 1.00 36.97 324 LEU A CA 1
ATOM 2471 C C . LEU A 1 324 ? -12.641 -12.222 36.723 1.00 36.97 324 LEU A C 1
ATOM 2473 O O . LEU A 1 324 ? -13.289 -11.678 37.608 1.00 36.97 324 LEU A O 1
ATOM 2477 N N . GLU A 1 325 ? -13.078 -12.272 35.456 1.00 32.78 325 GLU A N 1
ATOM 2478 C CA . GLU A 1 325 ? -14.483 -12.050 35.081 1.00 32.78 325 GLU A CA 1
ATOM 2479 C C . GLU A 1 325 ? -15.356 -13.108 35.763 1.00 32.78 325 GLU A C 1
ATOM 2481 O O . GLU A 1 325 ? -15.141 -14.311 35.591 1.00 32.78 325 GLU A O 1
ATOM 2486 N N . ARG A 1 326 ? -16.348 -12.662 36.529 1.00 39.16 326 ARG A N 1
ATOM 2487 C CA . ARG A 1 326 ? -17.474 -13.487 36.959 1.00 39.16 326 ARG A CA 1
ATOM 2488 C C . ARG A 1 326 ? -18.744 -12.685 36.737 1.00 39.16 326 ARG A C 1
ATOM 2490 O O . ARG A 1 326 ? -18.957 -11.674 37.404 1.00 39.16 326 ARG A O 1
ATOM 2497 N N . ASP A 1 327 ? -19.582 -13.151 35.821 1.00 31.53 327 ASP A N 1
ATOM 2498 C CA . ASP A 1 327 ? -20.952 -12.671 35.686 1.00 31.53 327 ASP A CA 1
ATOM 2499 C C . ASP A 1 327 ? -21.752 -13.135 36.910 1.00 31.53 327 ASP A C 1
ATOM 2501 O O . ASP A 1 327 ? -22.323 -14.222 36.937 1.00 31.53 327 ASP A O 1
ATOM 2505 N N . TYR A 1 328 ? -21.776 -12.327 37.970 1.00 37.97 328 TYR A N 1
ATOM 2506 C CA . TYR A 1 328 ? -22.695 -12.552 39.081 1.00 37.97 328 TYR A CA 1
ATOM 2507 C C . TYR A 1 328 ? -24.069 -11.999 38.701 1.00 37.97 328 TYR A C 1
ATOM 2509 O O . TYR A 1 328 ? -24.311 -10.797 38.784 1.00 37.97 328 TYR A O 1
ATOM 2517 N N . THR A 1 329 ? -24.977 -12.884 38.294 1.00 32.00 329 THR A N 1
ATOM 2518 C CA . THR A 1 329 ? -26.421 -12.618 38.315 1.00 32.00 329 THR A CA 1
ATOM 2519 C C . THR A 1 329 ? -26.968 -13.189 39.620 1.00 32.00 329 THR A C 1
ATOM 2521 O O . THR A 1 329 ? -27.137 -14.395 39.767 1.00 32.00 329 THR A O 1
ATOM 2524 N N . MET A 1 330 ? -27.188 -12.327 40.613 1.00 32.16 330 MET A N 1
ATOM 2525 C CA . MET A 1 330 ? -27.904 -12.705 41.833 1.00 32.16 330 MET A CA 1
ATOM 2526 C C . MET A 1 330 ? -29.407 -12.637 41.544 1.00 32.16 330 MET A C 1
ATOM 2528 O O . MET A 1 330 ? -30.068 -11.657 41.871 1.00 32.16 330 MET A O 1
ATOM 2532 N N . GLU A 1 331 ? -29.963 -13.670 40.912 1.00 30.56 331 GLU A N 1
ATOM 2533 C CA . GLU A 1 331 ? -31.388 -13.955 41.087 1.00 30.56 331 GLU A CA 1
ATOM 2534 C C . GLU A 1 331 ? -31.562 -14.575 42.475 1.00 30.56 331 GLU A C 1
ATOM 2536 O O . GLU A 1 331 ? -30.744 -15.390 42.915 1.00 30.56 331 GLU A O 1
ATOM 2541 N N . ARG A 1 332 ? -32.603 -14.172 43.214 1.00 32.91 332 ARG A N 1
ATOM 2542 C CA . ARG A 1 332 ? -32.920 -14.791 44.506 1.00 32.91 332 ARG A CA 1
ATOM 2543 C C . ARG A 1 332 ? -33.108 -16.300 44.311 1.00 32.91 332 ARG A C 1
ATOM 2545 O O . ARG A 1 332 ? -34.180 -16.749 43.930 1.00 32.91 332 ARG A O 1
ATOM 2552 N N . GLY A 1 333 ? -32.068 -17.056 44.656 1.00 35.00 333 GLY A N 1
ATOM 2553 C CA . GLY A 1 333 ? -32.066 -18.512 44.704 1.00 35.00 333 GLY A CA 1
ATOM 2554 C C . GLY A 1 333 ? -31.728 -19.180 43.374 1.00 35.00 333 GLY A C 1
ATOM 2555 O O . GLY A 1 333 ? -32.627 -19.555 42.638 1.00 35.00 333 GLY A O 1
ATOM 2556 N N . VAL A 1 334 ? -30.430 -19.388 43.135 1.00 25.62 334 VAL A N 1
ATOM 2557 C CA . VAL A 1 334 ? -29.756 -20.616 42.654 1.00 25.62 334 VAL A CA 1
ATOM 2558 C C . VAL A 1 334 ? -28.425 -20.179 42.034 1.00 25.62 334 VAL A C 1
ATOM 2560 O O . VAL A 1 334 ? -28.385 -19.516 41.006 1.00 25.62 334 VAL A O 1
ATOM 2563 N N . ILE A 1 335 ? -27.317 -20.547 42.682 1.00 26.89 335 ILE A N 1
ATOM 2564 C CA . ILE A 1 335 ? -25.973 -20.417 42.112 1.00 26.89 335 ILE A CA 1
ATOM 2565 C C . ILE A 1 335 ? -25.818 -21.569 41.115 1.00 26.89 335 ILE A C 1
ATOM 2567 O O . ILE A 1 335 ? -25.764 -22.724 41.539 1.00 26.89 335 ILE A O 1
ATOM 2571 N N . GLN A 1 336 ? -25.758 -21.283 39.814 1.00 25.86 336 GLN A N 1
ATOM 2572 C CA . GLN A 1 336 ? -25.159 -22.223 38.866 1.00 25.86 336 GLN A CA 1
ATOM 2573 C C . GLN A 1 336 ? -23.663 -21.918 38.756 1.00 25.86 336 GLN A C 1
ATOM 2575 O O . GLN A 1 336 ? -23.274 -20.780 38.504 1.00 25.86 336 GLN A O 1
ATOM 2580 N N . ILE A 1 337 ? -22.865 -22.946 39.059 1.00 32.72 337 ILE A N 1
ATOM 2581 C CA . ILE A 1 337 ? -21.396 -22.983 39.015 1.00 32.72 337 ILE A CA 1
ATOM 2582 C C . ILE A 1 337 ? -20.949 -23.185 37.571 1.00 32.72 337 ILE A C 1
ATOM 2584 O O . ILE A 1 337 ? -21.573 -24.039 36.899 1.00 32.72 337 ILE A O 1
#

Mean predicted aligned error: 14.82 Å

Organism: NCBI:txid1469948

Foldseek 3Di:
DAAEEEEEEEQDADLVLLLQLLVQCVVCVVRYAYEYEYDPNRQVNNCVPPVDGPVNSCVSGNHYDYFAPCVDLLLDLVSGHLAYEYPAAELVLLVLLLVLVCNTSSSSSSNSRLVNVHEYEYQYDDPPDDPSSVVSLVSCVVSVYHYQHLDFDPVLPDPDVVLSSQCSSQVVCVSSVHGTDSHDDDPDPPCPDPPDPQPFAWEKEWDQAPNKIWMWIWTHHLFEIEIEIFMDDDFDFAK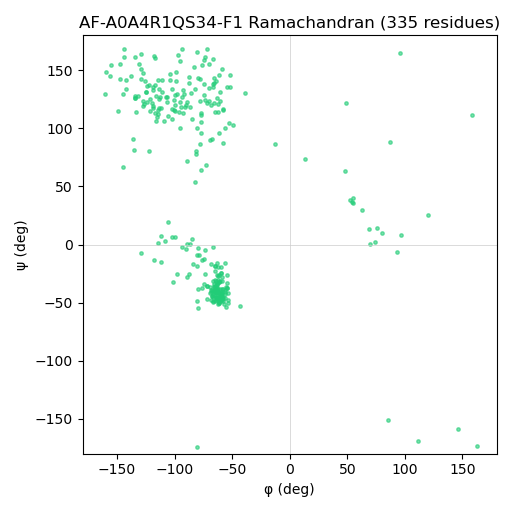KWKLALVRDIDMDGDPPGPQRVLQNVLQNVVCVVPSGMYMYTHGYDDPPDDPVSVVVVSVVSVVVSVVVVVVCVVCVVCSVDPDDDDHDDPDPDDDDD

Radius of gyration: 33.71 Å; Cα contacts (8 Å, |Δi|>4): 614; chains: 1; bounding box: 73×43×82 Å

Sequence (337 aa):
MKRRIVIGMSGASGAPLTIELLKQLQKYKESLEVHLIVTKGAEMTLSQETGATLDELGHLATVVHDNRNVGAGPASGSFQTIGMIVIPCSVKTLAGIVSGYSDNLLLRAADVTLKERRSLVLVVRECPLGTIHLRNMLEASRLGAVVIPPVLSYYNHPETVEDCNRHVIGKVLDQFGLEGEGYKRWAGMEDMGEEKRSKDISFRIVHNLMGRDISAKVTVLAHGMSVLLTGGEVPHVGAVSLADEAGQIRTIGLDGHKEQVVGERWAGELYRIKKEPVSVTAGIHYDKLTKEQIEYVVNEMNEMLEEVKSILLKHQSDLGGSCLERDYTMERGVIQI

Secondary structure (DSSP, 8-state):
--EEEEEEE-SSS-HHHHHHHHHHHGGGTTTEEEEEEE-HHHHHHHHHHH---HHHHHTTSSEEE-TT-TTSGGGSTTS--SEEEEEEE-HHHHHHHHHT---SHHHHHHHHHHHTT-EEEEEE--SSPPHHHHHHHHHHHHTT-EE-------TT---SHHHHHHHHHHHHHHTTTPPPTT------------------EEEEEEEEETTEEEEEEEEEETTEEEEEEEEESS----EEEEE-TT--EEEEEPTT--THHHHHHHHHHHHHHH-S-EEEEEEEE-TT--HHHHHHHHHHHHHHHHHHHHHHHHTTTTTSS----------SS----

Nearest PDB structures (foldseek):
  6qlg-assembly1_A  TM=9.698E-01  e=2.516E-24  Aspergillus niger
  1sbz-assembly1_D  TM=9.814E-01  e=5.174E-23  Escherichia coli O157:H7
  1sbz-assembly1_A  TM=9.780E-01  e=4.331E-23  Escherichia coli O157:H7
  6m8v-assembly1_A  TM=9.617E-01  e=5.937E-21  Methanocaldococcus jannaschii DSM 2661
  6m8t-assembly1_A  TM=9.635E-01  e=5.993E-20  Archaeoglobus fulgidus DSM 4304